Protein AF-A0A7U9T1R5-F1 (afdb_monomer_lite)

Sequence (187 aa):
MSGFHLLEPEFEFCSKEELSKGLMWQLEEGYHVPLDEFVALPYDGGIILLNMDYPNIQRIREIFTEYCTIDNPHRQRRLENLYVEFRELTSQSNTWVLSRMRFLYQERRRDAQERAEAQETIKQFRKCRITSKKNGKEKIIKAVYDIGWNEKTVQGGTQKGAEYCFLYGYLSALNDMKNQEERREKL

Structure (mmCIF, N/CA/C/O backbone):
data_AF-A0A7U9T1R5-F1
#
_entry.id   AF-A0A7U9T1R5-F1
#
loop_
_atom_site.group_PDB
_atom_site.id
_atom_site.type_symbol
_atom_site.label_atom_id
_atom_site.label_alt_id
_atom_site.label_comp_id
_atom_site.label_asym_id
_atom_site.label_entity_id
_atom_site.label_seq_id
_atom_site.pdbx_PDB_ins_code
_atom_site.Cartn_x
_atom_site.Cartn_y
_atom_site.Cartn_z
_atom_site.occupancy
_atom_site.B_iso_or_equiv
_atom_site.auth_seq_id
_atom_site.auth_comp_id
_atom_site.auth_asym_id
_atom_site.auth_atom_id
_atom_site.pdbx_PDB_model_num
ATOM 1 N N . MET A 1 1 ? 12.994 16.851 -17.010 1.00 30.06 1 MET A N 1
ATOM 2 C CA . MET A 1 1 ? 12.992 16.116 -15.732 1.00 30.06 1 MET A CA 1
ATOM 3 C C . MET A 1 1 ? 11.540 16.015 -15.297 1.00 30.06 1 MET A C 1
ATOM 5 O O . MET A 1 1 ? 11.016 16.992 -14.785 1.00 30.06 1 MET A O 1
ATOM 9 N N . SER A 1 2 ? 10.838 14.929 -15.631 1.00 30.61 2 SER A N 1
ATOM 10 C CA . SER A 1 2 ? 9.489 14.716 -15.092 1.00 30.61 2 SER A CA 1
ATOM 11 C C . SER A 1 2 ? 9.665 14.244 -13.658 1.00 30.61 2 SER A C 1
ATOM 13 O O . SER A 1 2 ? 10.223 13.169 -13.438 1.00 30.61 2 SER A O 1
ATOM 15 N N . GLY A 1 3 ? 9.287 15.090 -12.703 1.00 31.45 3 GLY A N 1
ATOM 16 C CA . GLY A 1 3 ? 9.283 14.731 -11.295 1.00 31.45 3 GLY A CA 1
ATOM 17 C C . GLY A 1 3 ? 8.457 13.467 -11.115 1.00 31.45 3 GLY A C 1
ATOM 18 O O . GLY A 1 3 ? 7.301 13.409 -11.526 1.00 31.45 3 GLY A O 1
ATOM 19 N N . PHE A 1 4 ? 9.077 12.440 -10.547 1.00 42.00 4 PHE A N 1
ATOM 20 C CA . PHE A 1 4 ? 8.339 11.338 -9.964 1.00 42.00 4 PHE A CA 1
ATOM 21 C C . PHE A 1 4 ? 7.567 11.933 -8.793 1.00 42.00 4 PHE A C 1
ATOM 23 O O . PHE A 1 4 ? 8.143 12.189 -7.737 1.00 42.00 4 PHE A O 1
ATOM 30 N N . HIS A 1 5 ? 6.285 12.219 -8.995 1.00 42.72 5 HIS A N 1
ATOM 31 C CA . HIS A 1 5 ? 5.391 12.379 -7.865 1.00 42.72 5 HIS A CA 1
ATOM 32 C C . HIS A 1 5 ? 5.403 11.030 -7.149 1.00 42.72 5 HIS A C 1
ATOM 34 O O . HIS A 1 5 ? 4.994 10.014 -7.712 1.00 42.72 5 HIS A O 1
ATOM 40 N N . LEU A 1 6 ? 5.995 11.006 -5.954 1.00 52.06 6 LEU A N 1
ATOM 41 C CA . LEU A 1 6 ? 5.779 9.930 -5.000 1.00 52.06 6 LEU A CA 1
ATOM 42 C C . LEU A 1 6 ? 4.261 9.790 -4.903 1.00 52.06 6 LEU A C 1
ATOM 44 O O . LEU A 1 6 ? 3.598 10.756 -4.538 1.00 52.06 6 LEU A O 1
ATOM 48 N N . LEU A 1 7 ? 3.725 8.653 -5.349 1.00 64.94 7 LEU A N 1
ATOM 49 C CA . LEU A 1 7 ? 2.305 8.351 -5.215 1.00 64.94 7 LEU A CA 1
ATOM 50 C C . LEU A 1 7 ? 2.023 8.371 -3.722 1.00 64.94 7 LEU A C 1
ATOM 52 O O . LEU A 1 7 ? 2.409 7.426 -3.053 1.00 64.94 7 LEU A O 1
ATOM 56 N N . GLU A 1 8 ? 1.464 9.451 -3.185 1.00 73.62 8 GLU A N 1
ATOM 57 C CA . GLU A 1 8 ? 0.977 9.442 -1.812 1.00 73.62 8 GLU A CA 1
ATOM 58 C C . GLU A 1 8 ? -0.120 8.375 -1.700 1.00 73.62 8 GLU A C 1
ATOM 60 O O . GLU A 1 8 ? -0.811 8.105 -2.687 1.00 73.62 8 GLU A O 1
ATOM 65 N N . PRO A 1 9 ? -0.268 7.717 -0.540 1.00 79.62 9 PRO A N 1
ATOM 66 C CA . PRO A 1 9 ? -1.396 6.824 -0.343 1.00 79.62 9 PRO A CA 1
ATOM 67 C C . PRO A 1 9 ? -2.703 7.592 -0.574 1.00 79.62 9 PRO A C 1
ATOM 69 O O . PRO A 1 9 ? -2.895 8.691 -0.052 1.00 79.62 9 PRO A O 1
ATOM 72 N N . GLU A 1 10 ? -3.580 7.016 -1.391 1.00 84.56 10 GLU A N 1
ATOM 73 C CA . GLU A 1 10 ? -4.897 7.573 -1.678 1.00 84.56 10 GLU A CA 1
ATOM 74 C C . GLU A 1 10 ? -5.876 7.136 -0.589 1.00 84.56 10 GLU A C 1
ATOM 76 O O . GLU A 1 10 ? -5.860 5.983 -0.152 1.00 84.56 10 GLU A O 1
ATOM 81 N N . PHE A 1 11 ? -6.721 8.063 -0.144 1.00 87.75 11 PHE A N 1
ATOM 82 C CA . PHE A 1 11 ? -7.683 7.826 0.924 1.00 87.75 11 PHE A CA 1
ATOM 83 C C . PHE A 1 11 ? -9.081 8.225 0.474 1.00 87.75 11 PHE A C 1
ATOM 85 O O . PHE A 1 11 ? -9.266 9.300 -0.098 1.00 87.75 11 PHE A O 1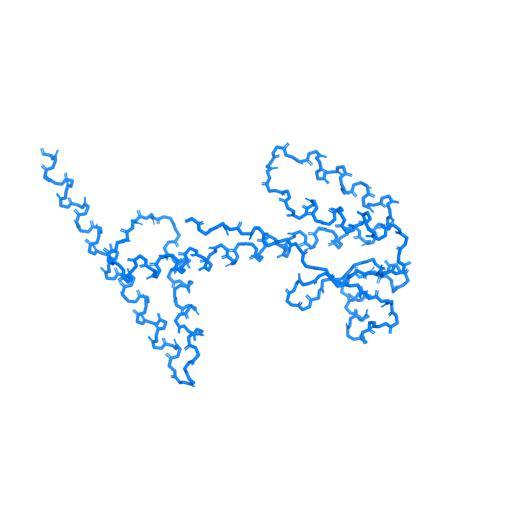
ATOM 92 N N . GLU A 1 12 ? -10.054 7.396 0.821 1.00 89.69 12 GLU A N 1
ATOM 93 C CA . GLU A 1 12 ? -11.475 7.707 0.725 1.00 89.69 12 GLU A CA 1
ATOM 94 C C . GLU A 1 12 ? -12.086 7.629 2.120 1.00 89.69 12 GLU A C 1
ATOM 96 O O . GLU A 1 12 ? -11.748 6.753 2.911 1.00 89.69 12 GLU A O 1
ATOM 101 N N . PHE A 1 13 ? -12.955 8.579 2.441 1.00 90.06 13 PHE A N 1
ATOM 102 C CA . PHE A 1 13 ? -13.652 8.609 3.718 1.00 90.06 13 PHE A CA 1
ATOM 103 C C . PHE A 1 13 ? -15.017 7.956 3.550 1.00 90.06 13 PHE A C 1
ATOM 105 O O . PHE A 1 13 ? -15.730 8.285 2.604 1.00 90.06 13 PHE A O 1
ATOM 112 N N . CYS A 1 14 ? -15.369 7.059 4.463 1.00 90.88 14 CYS A N 1
ATOM 113 C CA . CYS A 1 14 ? -16.675 6.411 4.486 1.00 90.88 14 CYS A CA 1
ATOM 114 C C . CYS A 1 14 ? -17.158 6.224 5.924 1.00 90.88 14 CYS A C 1
ATOM 116 O O . CYS A 1 14 ? -16.342 6.026 6.832 1.00 90.88 14 CYS A O 1
ATOM 118 N N . SER A 1 15 ? -18.471 6.245 6.126 1.00 88.69 15 SER A N 1
ATOM 119 C CA . SER A 1 15 ? -19.076 5.800 7.382 1.00 88.69 15 SER A CA 1
ATOM 120 C C . SER A 1 15 ? -19.164 4.272 7.424 1.00 88.69 15 SER A C 1
ATOM 122 O O . SER A 1 15 ? -19.048 3.583 6.404 1.00 88.69 15 SER A O 1
ATOM 124 N N . LYS A 1 16 ? -19.388 3.704 8.611 1.00 87.00 16 LYS A N 1
ATOM 125 C CA . LYS A 1 16 ? -19.567 2.247 8.745 1.00 87.00 16 LYS A CA 1
ATOM 126 C C . LYS A 1 16 ? -20.822 1.739 8.022 1.00 87.00 16 LYS A C 1
ATOM 128 O O . LYS A 1 16 ? -20.828 0.615 7.524 1.00 87.00 16 LYS A O 1
ATOM 133 N N . GLU A 1 17 ? -21.869 2.558 7.939 1.00 87.81 17 GLU A N 1
ATOM 134 C CA . GLU A 1 17 ? -23.138 2.234 7.274 1.00 87.81 17 GLU A CA 1
ATOM 135 C C . GLU A 1 17 ? -23.017 2.217 5.745 1.00 87.81 17 GLU A C 1
ATOM 137 O O . GLU A 1 17 ? -23.832 1.588 5.067 1.00 87.81 17 GLU A O 1
ATOM 142 N N . GLU A 1 18 ? -21.999 2.884 5.202 1.00 88.38 18 GLU A N 1
ATOM 143 C CA . GLU A 1 18 ? -21.716 2.941 3.765 1.00 88.38 18 GLU A CA 1
ATOM 144 C C . GLU A 1 18 ? -20.924 1.723 3.268 1.00 88.38 18 GLU A C 1
ATOM 146 O O . GLU A 1 18 ? -20.817 1.495 2.058 1.00 88.38 18 GLU A O 1
ATOM 151 N N . LEU A 1 19 ? -20.391 0.898 4.178 1.00 88.94 19 LEU A N 1
ATOM 152 C CA . LEU A 1 19 ? -19.677 -0.316 3.804 1.00 88.94 19 LEU A CA 1
ATOM 153 C C . LEU A 1 19 ? -20.630 -1.313 3.136 1.00 88.94 19 LEU A C 1
ATOM 155 O O . LEU A 1 19 ? -21.691 -1.659 3.648 1.00 88.94 19 LEU A O 1
ATOM 159 N N . SER A 1 20 ? -20.232 -1.842 1.980 1.00 90.06 20 SER A N 1
ATOM 160 C CA . SER A 1 20 ? -20.967 -2.946 1.360 1.00 90.06 20 SER A CA 1
ATOM 161 C C . SER A 1 20 ? -20.813 -4.231 2.183 1.00 90.06 20 SER A C 1
ATOM 163 O O . SER A 1 20 ? -19.814 -4.420 2.877 1.00 90.06 20 SER A O 1
ATOM 165 N N . LYS A 1 21 ? -21.748 -5.183 2.045 1.00 89.00 21 LYS A N 1
ATOM 166 C CA . LYS A 1 21 ? -21.659 -6.492 2.727 1.00 89.00 21 LYS A CA 1
ATOM 167 C C . LYS A 1 21 ? -20.333 -7.219 2.471 1.00 89.00 21 LYS A C 1
ATOM 169 O O . LYS A 1 21 ? -19.843 -7.914 3.353 1.00 89.00 21 LYS A O 1
ATOM 174 N N . GLY A 1 22 ? -19.756 -7.059 1.277 1.00 88.94 22 GLY A N 1
ATOM 175 C CA . GLY A 1 22 ? -18.457 -7.643 0.943 1.00 88.94 22 GLY A CA 1
ATOM 176 C C . GLY A 1 22 ? -17.308 -7.011 1.729 1.00 88.94 22 GLY A C 1
ATOM 177 O O . GLY A 1 22 ? -16.429 -7.727 2.197 1.00 88.94 22 GLY A O 1
ATOM 178 N N . LEU A 1 23 ? -17.344 -5.690 1.927 1.00 88.75 23 LEU A N 1
ATOM 179 C CA . LEU A 1 23 ? -16.337 -4.970 2.710 1.00 88.75 23 LEU A CA 1
ATOM 180 C C . LEU A 1 23 ? -16.480 -5.233 4.209 1.00 88.75 23 LEU A C 1
ATOM 182 O O . LEU A 1 23 ? -15.468 -5.410 4.879 1.00 88.75 23 LEU A O 1
ATOM 186 N N . MET A 1 24 ? -17.715 -5.330 4.715 1.00 90.06 24 MET A N 1
ATOM 187 C CA . MET A 1 24 ? -17.968 -5.760 6.097 1.00 90.06 24 MET A CA 1
ATOM 188 C C . MET A 1 24 ? -17.392 -7.158 6.345 1.00 90.06 24 MET A C 1
ATOM 190 O O . MET A 1 24 ? -16.628 -7.353 7.283 1.00 90.06 24 MET A O 1
ATOM 194 N N . TRP A 1 25 ? -17.688 -8.113 5.455 1.00 89.38 25 TRP A N 1
ATOM 195 C CA . TRP A 1 25 ? -17.153 -9.471 5.549 1.00 89.38 25 TRP A CA 1
ATOM 196 C C . TRP A 1 25 ? -15.624 -9.483 5.496 1.00 89.38 25 TRP A C 1
ATOM 198 O O . TRP A 1 25 ? -14.981 -10.160 6.291 1.00 89.38 25 TRP A O 1
ATOM 208 N N . GLN A 1 26 ? -15.024 -8.702 4.595 1.00 86.81 26 GLN A N 1
ATOM 209 C CA . GLN A 1 26 ? -13.573 -8.583 4.515 1.00 86.81 26 GLN A CA 1
ATOM 210 C C . GLN A 1 26 ? -12.988 -8.057 5.830 1.00 86.81 26 GLN A C 1
ATOM 212 O O . GLN A 1 26 ? -12.010 -8.622 6.307 1.00 86.81 26 GLN A O 1
ATOM 217 N N . LEU A 1 27 ? -13.574 -7.016 6.422 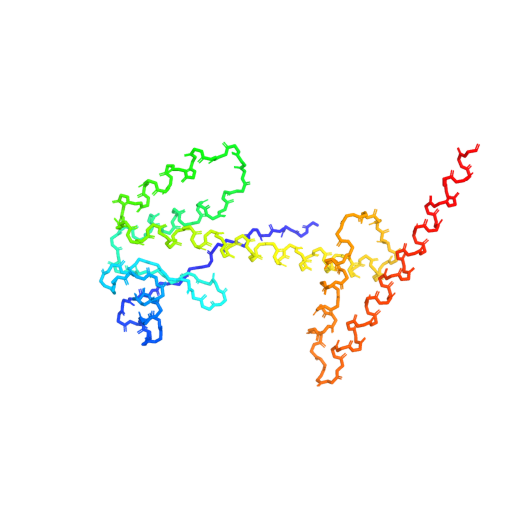1.00 87.19 27 LEU A N 1
ATOM 218 C CA . LEU A 1 27 ? -13.129 -6.441 7.691 1.00 87.19 27 LEU A CA 1
ATOM 219 C C . LEU A 1 27 ? -13.178 -7.469 8.839 1.00 87.19 27 LEU A C 1
ATOM 221 O O . LEU A 1 27 ? -12.170 -7.691 9.513 1.00 87.19 27 LEU A O 1
ATOM 225 N N . GLU A 1 28 ? -14.319 -8.132 9.025 1.00 87.62 28 GLU A N 1
ATOM 226 C CA . GLU A 1 28 ? -14.544 -9.041 10.156 1.00 87.62 28 GLU A CA 1
ATOM 227 C C . GLU A 1 28 ? -13.830 -10.387 9.980 1.00 87.62 28 GLU A C 1
ATOM 229 O O . GLU A 1 28 ? -13.123 -10.843 10.878 1.00 87.62 28 GLU A O 1
ATOM 234 N N . GLU A 1 29 ? -13.948 -11.016 8.812 1.00 85.75 29 GLU A N 1
ATOM 235 C CA . GLU A 1 29 ? -13.399 -12.357 8.569 1.00 85.75 29 GLU A CA 1
ATOM 236 C C . GLU A 1 29 ? -11.969 -12.317 8.030 1.00 85.75 29 GLU A C 1
ATOM 238 O O . GLU A 1 29 ? -11.156 -13.185 8.338 1.00 85.75 29 GLU A O 1
ATOM 243 N N . GLY A 1 30 ? -11.640 -11.310 7.220 1.00 81.75 30 GLY A N 1
ATOM 244 C CA . GLY A 1 30 ? -10.312 -11.171 6.622 1.00 81.75 30 GLY A CA 1
ATOM 245 C C . GLY A 1 30 ? -9.310 -10.457 7.525 1.00 81.75 30 GLY A C 1
ATOM 246 O O . GLY A 1 30 ? -8.132 -10.818 7.531 1.00 81.75 30 GLY A O 1
ATOM 247 N N . TYR A 1 31 ? -9.760 -9.440 8.267 1.00 79.25 31 TYR A N 1
ATOM 248 C CA . TYR A 1 31 ? -8.899 -8.636 9.141 1.00 79.25 31 TYR A CA 1
ATOM 249 C C . TYR A 1 31 ? -9.125 -8.884 10.630 1.00 79.25 31 TYR A C 1
ATOM 251 O O . TYR A 1 31 ? -8.310 -8.420 11.428 1.00 79.25 31 TYR A O 1
ATOM 259 N N . HIS A 1 32 ? -10.160 -9.640 11.011 1.00 84.25 32 HIS A N 1
ATOM 260 C CA . HIS A 1 32 ? -10.522 -9.867 12.414 1.00 84.25 32 HIS A CA 1
ATOM 261 C C . HIS A 1 32 ? -10.695 -8.555 13.193 1.00 84.25 32 HIS A C 1
ATOM 263 O O . HIS A 1 32 ? -10.393 -8.477 14.386 1.00 84.25 32 HIS A O 1
ATOM 269 N N . VAL A 1 33 ? -11.166 -7.515 12.500 1.00 84.31 33 VAL A N 1
ATOM 270 C CA . VAL A 1 33 ? -11.497 -6.216 13.083 1.00 84.31 33 VAL A CA 1
ATOM 271 C C . VAL A 1 33 ? -13.022 -6.141 13.181 1.00 84.31 33 VAL A C 1
ATOM 273 O O . VAL A 1 33 ? -13.688 -6.229 12.149 1.00 84.31 33 VAL A O 1
ATOM 276 N N . PRO A 1 34 ? -13.593 -6.001 14.391 1.00 85.94 34 PRO A N 1
ATOM 277 C CA . PRO A 1 34 ? -15.027 -5.786 14.550 1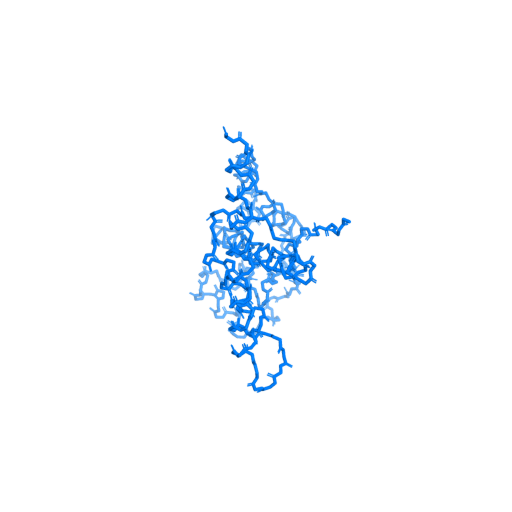.00 85.94 34 PRO A CA 1
ATOM 278 C C . PRO A 1 34 ? -15.487 -4.540 13.791 1.00 85.94 34 PRO A C 1
ATOM 280 O O . PRO A 1 34 ? -14.767 -3.540 13.768 1.00 85.94 34 PRO A O 1
ATOM 283 N N . LEU A 1 35 ? -16.702 -4.556 13.237 1.00 85.75 35 LEU A N 1
ATOM 284 C CA . LEU A 1 35 ? -17.248 -3.411 12.496 1.00 85.75 35 LEU A CA 1
ATOM 285 C C . LEU A 1 35 ? -17.237 -2.105 13.309 1.00 85.75 35 LEU A C 1
ATOM 287 O O . LEU A 1 35 ? -16.934 -1.043 12.772 1.00 85.75 35 LEU A O 1
ATOM 291 N N . ASP A 1 36 ? -17.501 -2.180 14.614 1.00 86.25 36 ASP A N 1
ATOM 292 C CA . ASP A 1 36 ? -17.478 -1.013 15.506 1.00 86.25 36 ASP A CA 1
ATOM 293 C C . ASP A 1 36 ? -16.060 -0.483 15.795 1.00 86.25 36 ASP A C 1
ATOM 295 O O . ASP A 1 36 ? -15.900 0.656 16.231 1.00 86.25 36 ASP A O 1
ATOM 299 N N . GLU A 1 37 ? -15.023 -1.276 15.521 1.00 85.31 37 GLU A N 1
ATOM 300 C CA . GLU A 1 37 ? -13.618 -0.869 15.611 1.00 85.31 37 GLU A CA 1
ATOM 301 C C . GLU A 1 37 ? -13.023 -0.512 14.243 1.00 85.31 37 GLU A C 1
ATOM 303 O O . GLU A 1 37 ? -11.807 -0.348 14.128 1.00 85.31 37 GLU A O 1
ATOM 308 N N . PHE A 1 38 ? -13.845 -0.396 13.197 1.00 87.88 38 PHE A N 1
ATOM 309 C CA . PHE A 1 38 ? -13.384 -0.029 11.864 1.00 87.88 38 PHE A CA 1
ATOM 310 C C . PHE A 1 38 ? -12.669 1.329 11.889 1.00 87.88 38 PHE A C 1
ATOM 312 O O . PHE A 1 38 ? -13.281 2.366 12.138 1.00 87.88 38 PHE A O 1
ATOM 319 N N . VAL A 1 39 ? -11.368 1.316 11.597 1.00 88.12 39 VAL A N 1
ATOM 320 C CA . VAL A 1 39 ? -10.554 2.527 11.406 1.00 88.12 39 VAL A CA 1
ATOM 321 C C . VAL A 1 39 ? -10.190 2.698 9.941 1.00 88.12 39 VAL A C 1
ATOM 323 O O . VAL A 1 39 ? -10.352 3.781 9.377 1.00 88.12 39 VAL A O 1
ATOM 326 N N . ALA A 1 40 ? -9.660 1.634 9.336 1.00 87.94 40 ALA A N 1
ATOM 327 C CA . ALA A 1 40 ? -9.194 1.653 7.964 1.00 87.94 40 ALA A CA 1
ATOM 328 C C . ALA A 1 40 ? -9.307 0.275 7.303 1.00 87.94 40 ALA A C 1
ATOM 330 O O . ALA A 1 40 ? -9.138 -0.751 7.961 1.00 87.94 40 ALA A O 1
ATOM 331 N N . LEU A 1 41 ? -9.536 0.250 5.990 1.00 86.44 41 LEU A N 1
ATOM 332 C CA . LEU A 1 41 ? -9.610 -0.977 5.194 1.00 86.44 41 LEU A CA 1
ATOM 333 C C . LEU A 1 41 ? -8.971 -0.742 3.817 1.00 86.44 41 LEU A C 1
ATOM 335 O O . LEU A 1 41 ? -9.234 0.286 3.192 1.00 86.44 41 LEU A O 1
ATOM 339 N N . PRO A 1 42 ? -8.121 -1.658 3.318 1.00 81.56 42 PRO A N 1
ATOM 340 C CA . PRO A 1 42 ? -7.593 -1.525 1.970 1.00 81.56 42 PRO A CA 1
ATOM 341 C C . PRO A 1 42 ? -8.702 -1.859 0.976 1.00 81.56 42 PRO A C 1
ATOM 343 O O . PRO A 1 42 ? -9.337 -2.912 1.072 1.00 81.56 42 PRO A O 1
ATOM 346 N N . TYR A 1 43 ? -8.902 -0.963 0.020 1.00 79.94 43 TYR A N 1
ATOM 347 C CA . TYR A 1 43 ? -9.955 -1.035 -0.979 1.00 79.94 43 TYR A CA 1
ATOM 348 C C . TYR A 1 43 ? -9.379 -1.094 -2.394 1.00 79.94 43 TYR A C 1
ATOM 350 O O . TYR A 1 43 ? -8.167 -0.992 -2.594 1.00 79.94 43 TYR A O 1
ATOM 358 N N . ASP A 1 44 ? -10.250 -1.348 -3.368 1.00 70.06 44 ASP A N 1
ATOM 359 C CA . ASP A 1 44 ? -9.913 -1.499 -4.779 1.00 70.06 44 ASP A CA 1
ATOM 360 C C . ASP A 1 44 ? -8.933 -0.430 -5.265 1.00 70.06 44 ASP A C 1
ATOM 362 O O . ASP A 1 44 ? -8.937 0.719 -4.820 1.00 70.06 44 ASP A O 1
ATOM 366 N N . GLY A 1 45 ? -8.015 -0.838 -6.138 1.00 64.88 45 GLY A N 1
ATOM 367 C CA . GLY A 1 45 ? -7.004 0.079 -6.630 1.00 64.88 45 GLY A CA 1
ATOM 368 C C . GLY A 1 45 ? -6.139 0.665 -5.515 1.00 64.88 45 GLY A C 1
ATOM 369 O O . GLY A 1 45 ? -5.393 1.579 -5.824 1.00 64.88 45 GLY A O 1
ATOM 370 N N . GLY A 1 46 ? -6.149 0.077 -4.298 1.00 68.12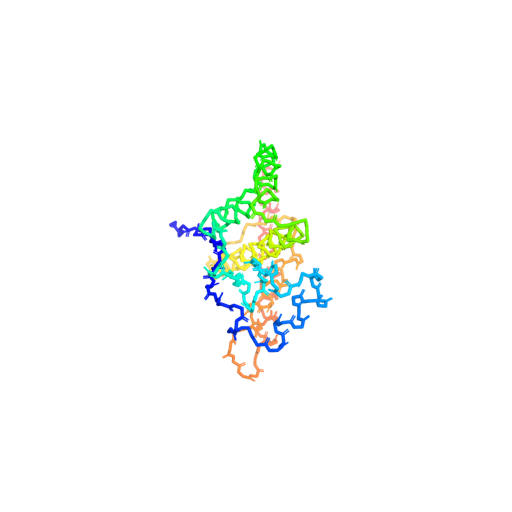 46 GLY A N 1
ATOM 371 C CA . GLY A 1 46 ? -5.383 0.375 -3.065 1.00 68.12 46 GLY A CA 1
ATOM 372 C C . GLY A 1 46 ? -5.436 1.810 -2.614 1.00 68.12 46 GLY A C 1
ATOM 373 O O . GLY A 1 46 ? -4.461 2.353 -2.090 1.00 68.12 46 GLY A O 1
ATOM 374 N N . ILE A 1 47 ? -6.627 2.343 -2.814 1.00 81.06 47 ILE A N 1
ATOM 375 C CA . ILE A 1 47 ? -7.236 3.354 -1.981 1.00 81.06 47 ILE A CA 1
ATOM 376 C C . ILE A 1 47 ? -7.423 2.754 -0.582 1.00 81.06 47 ILE A C 1
ATOM 378 O O . ILE A 1 47 ? -7.698 1.561 -0.417 1.00 81.06 47 ILE A O 1
ATOM 382 N N . ILE A 1 48 ? -7.244 3.575 0.440 1.00 86.75 48 ILE A N 1
ATOM 383 C CA . ILE A 1 48 ? -7.499 3.219 1.830 1.00 86.75 48 ILE A CA 1
ATOM 384 C C . ILE A 1 48 ? -8.827 3.854 2.230 1.00 86.75 48 ILE A C 1
ATOM 386 O O . ILE A 1 48 ? -8.935 5.079 2.270 1.00 86.75 48 ILE A O 1
ATOM 390 N N . LEU A 1 49 ? -9.821 3.027 2.547 1.00 89.25 49 LEU A N 1
ATOM 391 C CA . LEU A 1 49 ? -11.057 3.500 3.161 1.00 89.25 49 LEU A CA 1
ATOM 392 C C . LEU A 1 49 ? -10.773 3.841 4.618 1.00 89.25 49 LEU A C 1
ATOM 394 O O . LEU A 1 49 ? -10.250 2.999 5.345 1.00 89.25 49 LEU A O 1
ATOM 398 N N . LEU A 1 50 ? -11.096 5.062 5.026 1.00 91.50 50 LEU A N 1
ATOM 399 C CA . LEU A 1 50 ? -10.958 5.577 6.381 1.00 91.50 50 LEU A CA 1
ATOM 400 C C . LEU A 1 50 ? -12.336 5.835 6.975 1.00 91.50 50 LEU A C 1
ATOM 402 O O . LEU A 1 50 ? -13.163 6.507 6.359 1.00 91.50 50 LEU A O 1
ATOM 406 N N . ASN A 1 51 ? -12.549 5.356 8.198 1.00 91.88 51 ASN A N 1
ATOM 407 C CA . ASN A 1 51 ? -13.782 5.623 8.920 1.00 91.88 51 ASN A CA 1
ATOM 408 C C . ASN A 1 51 ? -13.855 7.101 9.322 1.00 91.88 51 ASN A C 1
ATOM 410 O O . ASN A 1 51 ? -13.121 7.547 10.208 1.00 91.88 51 ASN A O 1
ATOM 414 N N . MET A 1 52 ? -14.747 7.856 8.684 1.00 90.81 52 MET A N 1
ATOM 415 C CA . MET A 1 52 ? -14.909 9.288 8.951 1.00 90.81 52 MET A CA 1
ATOM 416 C C . MET A 1 52 ? -15.428 9.594 10.358 1.00 90.81 52 MET A C 1
ATOM 418 O O . MET A 1 52 ? -15.140 10.666 10.889 1.00 90.81 52 MET A O 1
ATOM 422 N N . ASP A 1 53 ? -16.137 8.644 10.968 1.00 89.19 53 ASP A N 1
ATOM 423 C CA . ASP A 1 53 ? -16.727 8.788 12.300 1.00 89.19 53 ASP A CA 1
ATOM 424 C C . ASP A 1 53 ? -15.741 8.430 13.420 1.00 89.19 53 ASP A C 1
ATOM 426 O O . ASP A 1 53 ? -16.049 8.587 14.605 1.00 89.19 53 ASP A O 1
ATOM 430 N N . TYR A 1 54 ? -14.543 7.946 13.074 1.00 88.81 54 TYR A N 1
ATOM 431 C CA . TYR A 1 54 ? -13.563 7.532 14.068 1.00 88.81 54 TYR A CA 1
ATOM 432 C C . TYR A 1 54 ? -12.874 8.744 14.725 1.00 88.81 54 TYR A C 1
ATOM 434 O O . TYR A 1 54 ? -12.425 9.668 14.032 1.00 88.81 54 TYR A O 1
ATOM 442 N N . PRO A 1 55 ? -12.716 8.761 16.062 1.00 88.31 55 PRO A N 1
ATOM 443 C CA . PRO A 1 55 ? -12.009 9.837 16.745 1.00 88.31 55 PRO A CA 1
ATOM 444 C C . PRO A 1 55 ? -10.579 10.013 16.221 1.00 88.31 55 PRO A C 1
ATOM 446 O O . PRO A 1 55 ? -9.854 9.048 16.004 1.00 88.31 55 PRO A O 1
ATOM 449 N N . ASN A 1 56 ? -10.137 11.262 16.063 1.00 89.25 56 ASN A N 1
ATOM 450 C CA . ASN A 1 56 ? -8.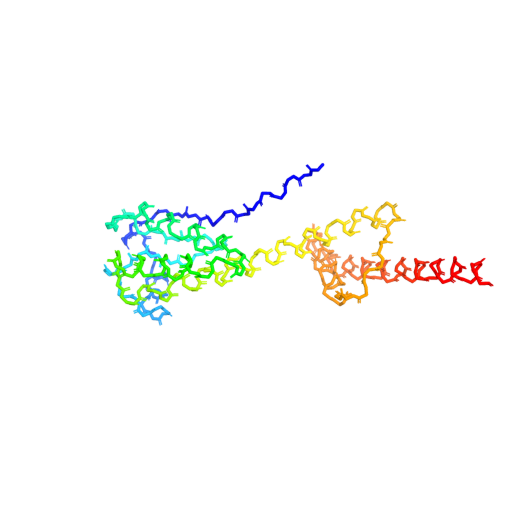784 11.598 15.597 1.00 89.25 56 ASN A CA 1
ATOM 451 C C . ASN A 1 56 ? -8.435 11.082 14.185 1.00 89.25 56 ASN A C 1
ATOM 453 O O . ASN A 1 56 ? -7.250 10.953 13.864 1.00 89.25 56 ASN A O 1
ATOM 457 N N . ILE A 1 57 ? -9.425 10.845 13.313 1.00 90.00 57 ILE A N 1
ATOM 458 C CA . ILE A 1 57 ? -9.189 10.294 11.967 1.00 90.00 57 ILE A CA 1
ATOM 459 C C . ILE A 1 57 ? -8.170 11.092 11.140 1.00 90.00 57 ILE A C 1
ATOM 461 O O . ILE A 1 57 ? -7.373 10.518 10.400 1.00 90.00 57 ILE A O 1
ATOM 465 N N . GLN A 1 58 ? -8.118 12.414 11.316 1.00 90.75 58 GLN A N 1
ATOM 466 C CA . GLN A 1 58 ? -7.143 13.252 10.623 1.00 90.75 58 GLN A CA 1
ATOM 467 C C . GLN A 1 58 ? -5.702 12.926 11.042 1.00 90.75 58 GLN A C 1
ATOM 469 O O . GLN A 1 58 ? -4.822 12.819 10.188 1.00 90.75 58 GLN A O 1
ATOM 474 N N . ARG A 1 59 ? -5.464 12.693 12.340 1.00 93.12 59 ARG A N 1
ATOM 475 C CA . ARG A 1 59 ? -4.147 12.284 12.841 1.00 93.12 59 ARG A CA 1
ATOM 476 C C . ARG A 1 59 ? -3.795 10.876 12.372 1.00 93.12 59 ARG A C 1
ATOM 478 O O . ARG A 1 59 ? -2.660 10.617 11.985 1.00 93.12 59 ARG A O 1
ATOM 485 N N . ILE A 1 60 ? -4.781 9.985 12.350 1.00 91.31 60 ILE A N 1
ATOM 486 C CA . ILE A 1 60 ? -4.629 8.625 11.829 1.00 91.31 60 ILE A CA 1
ATOM 487 C C . ILE A 1 60 ? -4.200 8.651 10.356 1.00 91.31 60 ILE A C 1
ATOM 489 O O . ILE A 1 60 ? -3.239 7.976 9.985 1.00 91.31 60 ILE A O 1
ATOM 493 N N . ARG A 1 61 ? -4.843 9.480 9.526 1.00 91.69 61 ARG A N 1
ATOM 494 C CA . ARG A 1 61 ? -4.458 9.685 8.122 1.00 91.69 61 ARG A CA 1
ATOM 495 C C . ARG A 1 61 ? -3.012 10.161 7.993 1.00 91.69 61 ARG A C 1
ATOM 497 O O . ARG A 1 61 ? -2.266 9.617 7.185 1.00 91.69 61 ARG A O 1
ATOM 504 N N . GLU A 1 62 ? -2.601 11.148 8.788 1.00 91.44 62 GLU A N 1
ATOM 505 C CA . GLU A 1 62 ? -1.214 11.635 8.791 1.00 91.44 62 GLU A CA 1
ATOM 506 C C . GLU A 1 62 ? -0.219 10.526 9.142 1.00 91.44 62 GLU A C 1
ATOM 508 O O . GLU A 1 62 ? 0.805 10.385 8.469 1.00 91.44 62 GLU A O 1
ATOM 513 N N . ILE A 1 63 ? -0.538 9.710 10.153 1.00 91.50 63 ILE A N 1
ATOM 514 C CA . ILE A 1 63 ? 0.284 8.561 10.537 1.00 91.50 63 ILE A CA 1
ATOM 515 C C . ILE A 1 63 ? 0.386 7.568 9.379 1.00 91.50 63 ILE A C 1
ATOM 517 O O . ILE A 1 63 ? 1.496 7.149 9.061 1.00 91.50 63 ILE A O 1
ATOM 521 N N . PHE A 1 64 ? -0.719 7.221 8.709 1.00 89.00 64 PHE A N 1
ATOM 522 C CA . PHE A 1 64 ? -0.683 6.332 7.542 1.00 89.00 64 PHE A CA 1
ATOM 523 C C . PHE A 1 64 ? 0.216 6.880 6.432 1.00 89.00 64 PHE A C 1
ATOM 525 O O . PHE A 1 64 ? 1.071 6.149 5.922 1.00 89.00 64 PHE A O 1
ATOM 532 N N . THR A 1 65 ? 0.062 8.159 6.083 1.00 88.94 65 THR A N 1
ATOM 533 C CA . THR A 1 65 ? 0.879 8.815 5.056 1.00 88.94 65 THR A CA 1
ATOM 534 C C . THR A 1 65 ? 2.359 8.775 5.419 1.00 88.94 65 THR A C 1
ATOM 536 O O . THR A 1 65 ? 3.191 8.355 4.609 1.00 88.94 65 THR A O 1
ATOM 539 N N . GLU A 1 66 ? 2.714 9.159 6.645 1.00 89.94 66 GLU A N 1
ATOM 540 C CA . GLU A 1 66 ? 4.109 9.180 7.083 1.00 89.94 66 GLU A CA 1
ATOM 541 C C . GLU A 1 66 ? 4.692 7.760 7.172 1.00 89.94 66 GLU A C 1
ATOM 543 O O . GLU A 1 66 ? 5.782 7.490 6.665 1.00 89.94 66 GLU A O 1
ATOM 548 N N . TYR A 1 67 ? 3.945 6.817 7.744 1.00 88.88 67 TYR A N 1
ATOM 549 C CA . TYR A 1 67 ? 4.378 5.434 7.926 1.00 88.88 67 TYR A CA 1
ATOM 550 C C . TYR A 1 67 ? 4.631 4.723 6.588 1.00 88.88 67 TYR A C 1
ATOM 552 O O . TYR A 1 67 ? 5.613 3.989 6.446 1.00 88.88 67 TYR A O 1
ATOM 560 N N . CYS A 1 68 ? 3.786 4.970 5.581 1.00 84.25 68 CYS A N 1
ATOM 561 C CA . CYS A 1 68 ? 3.933 4.377 4.250 1.00 84.25 68 CYS A CA 1
ATOM 562 C C . CYS A 1 68 ? 5.073 5.010 3.436 1.00 84.25 68 CYS A C 1
ATOM 564 O O . CYS A 1 68 ? 5.749 4.313 2.676 1.00 84.25 68 CYS A O 1
ATOM 566 N N . THR A 1 69 ? 5.319 6.313 3.593 1.00 83.94 69 THR A N 1
ATOM 567 C CA . THR A 1 69 ? 6.318 7.053 2.798 1.00 83.94 69 THR A CA 1
ATOM 568 C C . THR A 1 69 ? 7.750 6.932 3.325 1.00 83.94 69 THR A C 1
ATOM 570 O O . THR A 1 69 ? 8.698 7.167 2.571 1.00 83.94 69 THR A O 1
ATOM 573 N N . ILE A 1 70 ? 7.951 6.521 4.583 1.00 84.00 70 ILE A N 1
ATOM 574 C CA . ILE A 1 70 ? 9.294 6.279 5.125 1.00 84.00 70 ILE A CA 1
ATOM 575 C C . ILE A 1 70 ? 9.933 5.042 4.467 1.00 84.00 70 ILE A C 1
ATOM 577 O O . ILE A 1 70 ? 9.609 3.889 4.773 1.00 84.00 70 ILE A O 1
ATOM 581 N N . ASP A 1 71 ? 10.920 5.316 3.614 1.00 74.38 71 ASP A N 1
ATOM 582 C CA . ASP A 1 71 ? 11.740 4.320 2.902 1.00 74.38 71 ASP A CA 1
ATOM 583 C C . ASP A 1 71 ? 13.189 4.246 3.419 1.00 74.38 71 ASP A C 1
ATOM 585 O O . ASP A 1 71 ? 13.975 3.391 3.019 1.00 74.38 71 ASP A O 1
ATOM 589 N N . ASN A 1 72 ? 13.584 5.175 4.296 1.00 73.56 72 ASN A N 1
ATOM 590 C CA . ASN A 1 72 ? 14.967 5.294 4.745 1.00 73.56 72 ASN A CA 1
ATOM 591 C C . ASN A 1 72 ? 15.233 4.395 5.972 1.00 73.56 72 ASN A C 1
ATOM 593 O O . ASN A 1 72 ? 14.597 4.608 7.011 1.00 73.56 72 ASN A O 1
ATOM 597 N N . PRO A 1 73 ? 16.216 3.474 5.918 1.00 62.59 73 PRO A N 1
ATOM 598 C CA . PRO A 1 73 ? 16.560 2.598 7.042 1.00 62.59 73 PRO A CA 1
ATOM 599 C C . PRO A 1 73 ? 16.988 3.358 8.311 1.00 62.59 73 PRO A C 1
ATOM 601 O O . PRO A 1 73 ? 16.795 2.869 9.421 1.00 62.59 73 PRO A O 1
ATOM 604 N N . HIS A 1 74 ? 17.488 4.593 8.194 1.00 66.94 74 HIS A N 1
ATOM 605 C CA . HIS A 1 74 ? 17.856 5.430 9.345 1.00 66.94 74 HIS A CA 1
ATOM 606 C C . HIS A 1 74 ? 16.654 6.019 10.103 1.00 66.94 74 HIS A C 1
ATOM 608 O O . HIS A 1 74 ? 16.831 6.620 11.162 1.00 66.94 74 HIS A O 1
ATOM 614 N N . ARG A 1 75 ? 15.426 5.850 9.594 1.00 80.19 75 ARG A N 1
ATOM 615 C CA . ARG A 1 75 ? 14.187 6.318 10.238 1.00 80.19 75 ARG A CA 1
ATOM 616 C C . ARG A 1 75 ? 13.409 5.204 10.944 1.00 80.19 75 ARG A C 1
ATOM 618 O O . ARG A 1 75 ? 12.244 5.402 11.276 1.00 80.19 75 ARG A O 1
ATOM 625 N N . GLN A 1 76 ? 14.053 4.074 11.246 1.00 80.50 76 GLN A N 1
ATOM 626 C CA . GLN A 1 76 ? 13.421 2.950 11.947 1.00 80.50 76 GLN A CA 1
ATOM 627 C C . GLN A 1 76 ? 12.760 3.364 13.273 1.00 80.50 76 GLN A C 1
ATOM 629 O O . GLN A 1 76 ? 11.601 3.041 13.508 1.00 80.50 76 GLN A O 1
ATOM 634 N N . ARG A 1 77 ? 13.433 4.198 14.079 1.00 85.88 77 ARG A N 1
ATOM 635 C CA . ARG A 1 77 ? 12.858 4.741 15.325 1.00 85.88 77 ARG A CA 1
ATOM 636 C C . ARG A 1 77 ? 11.574 5.544 15.100 1.00 85.88 77 ARG A C 1
ATOM 638 O O . ARG A 1 77 ? 10.678 5.524 15.931 1.00 85.88 77 ARG A O 1
ATOM 645 N N . ARG A 1 78 ? 11.465 6.269 13.980 1.00 89.38 78 ARG A N 1
ATOM 646 C CA . ARG A 1 78 ? 10.253 7.039 13.667 1.00 89.38 78 ARG A CA 1
ATOM 647 C C . ARG A 1 78 ? 9.091 6.111 13.325 1.00 89.38 78 ARG A C 1
ATOM 649 O O . ARG A 1 78 ? 7.982 6.383 13.758 1.00 89.38 78 ARG A O 1
ATOM 656 N N . LEU A 1 79 ? 9.353 5.023 12.603 1.00 86.44 79 LEU A N 1
ATOM 657 C CA . LEU A 1 79 ? 8.347 4.000 12.309 1.00 86.44 79 LEU A CA 1
ATOM 658 C C . LEU A 1 79 ? 7.824 3.346 13.589 1.00 86.44 79 LEU A C 1
ATOM 660 O O . LEU A 1 79 ? 6.619 3.194 13.735 1.00 86.44 79 LEU A O 1
ATOM 664 N N . GLU A 1 80 ? 8.711 3.011 14.525 1.00 88.56 80 GLU A N 1
ATOM 665 C CA . GLU A 1 80 ? 8.322 2.471 15.834 1.00 88.56 80 GLU A CA 1
ATOM 666 C C . GLU A 1 80 ? 7.454 3.466 16.612 1.00 88.56 80 GLU A C 1
ATOM 668 O O . GLU A 1 80 ? 6.384 3.098 17.087 1.00 88.56 80 GLU A O 1
ATOM 673 N N . ASN A 1 81 ? 7.849 4.742 16.659 1.00 91.44 81 ASN A N 1
ATOM 674 C CA . ASN A 1 81 ? 7.061 5.780 17.328 1.00 91.44 81 ASN A CA 1
ATOM 675 C C . ASN A 1 81 ? 5.676 5.963 16.689 1.00 91.44 81 ASN A C 1
ATOM 677 O O . ASN A 1 81 ? 4.689 6.051 17.408 1.00 91.44 81 ASN A O 1
ATOM 681 N N . LEU A 1 82 ? 5.591 5.989 15.355 1.00 91.06 82 LEU A N 1
ATOM 682 C CA . LEU A 1 82 ? 4.318 6.088 14.630 1.00 91.06 82 LEU A CA 1
ATOM 683 C C . LEU A 1 82 ? 3.429 4.863 14.861 1.00 91.06 82 LEU A C 1
ATOM 685 O O . LEU A 1 82 ? 2.213 4.992 14.944 1.00 91.06 82 LEU A O 1
ATOM 689 N N . TYR A 1 83 ? 4.028 3.677 14.982 1.00 89.81 83 TYR A N 1
ATOM 690 C CA . TYR A 1 83 ? 3.301 2.452 15.296 1.00 89.81 83 TYR A CA 1
ATOM 691 C C . TYR A 1 83 ? 2.719 2.487 16.714 1.00 89.81 83 TYR A C 1
ATOM 693 O O . TYR A 1 83 ? 1.565 2.113 16.915 1.00 89.81 83 TYR A O 1
ATOM 701 N N . VAL A 1 84 ? 3.503 2.951 17.693 1.00 91.06 84 VAL A N 1
ATOM 702 C CA . VAL A 1 84 ? 3.039 3.139 19.076 1.00 91.06 84 VAL A CA 1
ATOM 703 C C . VAL A 1 84 ? 1.925 4.181 19.126 1.00 91.06 84 VAL A C 1
ATOM 705 O O . VAL A 1 84 ? 0.869 3.901 19.678 1.00 91.06 84 VAL A O 1
ATOM 708 N N . GLU A 1 85 ? 2.113 5.326 18.474 1.00 91.69 85 GLU A N 1
ATOM 709 C CA . GLU A 1 85 ? 1.113 6.395 18.418 1.00 91.69 85 GLU A CA 1
ATOM 710 C C . GLU A 1 85 ? -0.197 5.920 17.768 1.00 91.69 85 GLU A C 1
ATOM 712 O O . GLU A 1 85 ? -1.281 6.153 18.294 1.00 91.69 85 GLU A O 1
ATOM 717 N N . PHE A 1 86 ? -0.117 5.180 16.657 1.00 91.25 86 PHE A N 1
ATOM 718 C CA . PHE A 1 86 ? -1.296 4.593 16.021 1.00 91.25 86 PHE A CA 1
ATOM 719 C C . PHE A 1 86 ? -2.031 3.635 16.958 1.00 91.25 86 PHE A C 1
ATOM 721 O O . PHE A 1 86 ? -3.257 3.658 17.039 1.00 91.25 86 PHE A O 1
ATOM 728 N N . ARG A 1 87 ? -1.285 2.793 17.678 1.00 90.06 87 ARG A N 1
ATOM 729 C CA . ARG A 1 87 ? -1.840 1.845 18.647 1.00 90.06 87 ARG A CA 1
ATOM 730 C C . ARG A 1 87 ? -2.521 2.551 19.819 1.00 90.06 87 ARG A C 1
ATOM 732 O O . ARG A 1 87 ? -3.513 2.037 20.311 1.00 90.06 87 ARG A O 1
ATOM 739 N N . GLU A 1 88 ? -1.997 3.688 20.268 1.00 90.69 88 GLU A N 1
ATOM 740 C CA . GLU A 1 88 ? -2.602 4.496 21.337 1.00 90.69 88 GLU A CA 1
ATOM 741 C C . GLU A 1 88 ? -3.892 5.192 20.885 1.00 90.69 88 GLU A C 1
ATOM 743 O O . GLU A 1 88 ? -4.816 5.351 21.678 1.00 90.69 88 GLU A O 1
ATOM 748 N N . LEU A 1 89 ? -3.965 5.588 19.611 1.00 87.94 89 LEU A N 1
ATOM 749 C CA . LEU A 1 89 ? -5.148 6.220 19.019 1.00 87.94 89 LEU A CA 1
ATOM 750 C C . LEU A 1 89 ? -6.233 5.223 18.599 1.00 87.94 89 LEU A C 1
ATOM 752 O O . LEU A 1 89 ? -7.358 5.638 18.331 1.00 87.94 89 LEU A O 1
ATOM 756 N N . THR A 1 90 ? -5.895 3.939 18.496 1.00 87.06 90 THR A N 1
ATOM 757 C CA . THR A 1 90 ? -6.778 2.882 17.988 1.00 87.06 90 THR A CA 1
ATOM 758 C C . THR A 1 90 ? -6.775 1.665 18.925 1.00 87.06 90 THR A C 1
ATOM 760 O O . THR A 1 90 ? -6.497 1.783 20.116 1.00 87.06 90 THR A O 1
ATOM 763 N N . SER A 1 91 ? -7.114 0.478 18.413 1.00 81.19 91 SER A N 1
ATOM 764 C CA . SER A 1 91 ? -7.076 -0.791 19.142 1.00 81.19 91 SER A CA 1
ATOM 765 C C . SER A 1 91 ? -5.950 -1.708 18.650 1.00 81.19 91 SER A C 1
ATOM 767 O O . SER A 1 91 ? -5.387 -1.544 17.564 1.00 81.19 91 SER A O 1
ATOM 769 N N . GLN A 1 92 ? -5.611 -2.724 19.453 1.00 76.25 92 GLN A N 1
ATOM 770 C CA . GLN A 1 92 ? -4.586 -3.716 19.099 1.00 76.25 92 GLN A CA 1
ATOM 771 C C . GLN A 1 92 ? -4.889 -4.417 17.767 1.00 76.25 92 GLN A C 1
ATOM 773 O O . GLN A 1 92 ? -3.976 -4.633 16.972 1.00 76.25 92 GLN A O 1
ATOM 778 N N . SER A 1 93 ? -6.154 -4.749 17.526 1.00 72.19 93 SER A N 1
ATOM 779 C CA . SER A 1 93 ? -6.680 -5.365 16.300 1.00 72.19 93 SER A CA 1
ATOM 780 C C . SER A 1 93 ? -6.356 -4.525 15.059 1.00 72.19 93 SER A C 1
ATOM 782 O O . SER A 1 93 ? -5.909 -5.058 14.045 1.00 72.19 93 SER A O 1
ATOM 784 N N . ASN A 1 94 ? -6.444 -3.197 15.166 1.00 78.12 94 ASN A N 1
ATOM 785 C CA . ASN A 1 94 ? -6.171 -2.279 14.060 1.00 78.12 94 ASN A CA 1
ATOM 786 C C . ASN A 1 94 ? -4.681 -2.136 13.706 1.00 78.12 94 ASN A C 1
ATOM 788 O O . ASN A 1 94 ? -4.347 -1.734 12.590 1.00 78.12 94 ASN A O 1
ATOM 792 N N . THR A 1 95 ? -3.752 -2.493 14.599 1.00 80.88 95 THR A N 1
ATOM 793 C CA . THR A 1 95 ? -2.308 -2.334 14.320 1.00 80.88 95 THR A CA 1
ATOM 794 C C . THR A 1 95 ? -1.813 -3.174 13.137 1.00 80.88 95 THR A C 1
ATOM 796 O O . THR A 1 95 ? -0.874 -2.782 12.433 1.00 80.88 95 THR A O 1
ATOM 799 N N . TRP A 1 96 ? -2.476 -4.301 12.855 1.00 79.00 96 TRP A N 1
ATOM 800 C CA . TRP A 1 96 ? -2.166 -5.123 11.687 1.00 79.00 96 TRP A CA 1
ATOM 801 C C . TRP A 1 96 ? -2.482 -4.404 10.371 1.00 79.00 96 TRP A C 1
ATOM 803 O O . TRP A 1 96 ? -1.717 -4.512 9.406 1.00 79.00 96 TRP A O 1
ATOM 813 N N . VAL A 1 97 ? -3.552 -3.601 10.354 1.00 81.25 97 VAL A N 1
ATOM 814 C CA . VAL A 1 97 ? -3.966 -2.814 9.188 1.00 81.25 97 VAL A CA 1
ATOM 815 C C . VAL A 1 97 ? -2.842 -1.868 8.771 1.00 81.25 97 VAL A C 1
ATOM 817 O O . VAL A 1 97 ? -2.452 -1.876 7.606 1.00 81.25 97 VAL A O 1
ATOM 820 N N . LEU A 1 98 ? -2.227 -1.144 9.714 1.00 85.69 98 LEU A N 1
ATOM 821 C CA . LEU A 1 98 ? -1.110 -0.228 9.439 1.00 85.69 98 LEU A CA 1
ATOM 822 C C . LEU A 1 98 ? 0.064 -0.914 8.723 1.00 85.69 98 LEU A C 1
ATOM 824 O O . LEU A 1 98 ? 0.584 -0.411 7.721 1.00 85.69 98 LEU A O 1
ATOM 828 N N . SER A 1 99 ? 0.450 -2.097 9.199 1.00 83.81 99 SER A N 1
ATOM 829 C CA . SER A 1 99 ? 1.535 -2.879 8.593 1.00 83.81 99 SER A CA 1
ATOM 830 C C . SER A 1 99 ? 1.159 -3.390 7.200 1.00 83.81 99 SER A C 1
ATOM 832 O O . SER A 1 99 ? 1.966 -3.318 6.267 1.00 83.81 99 SER A O 1
ATOM 834 N N . ARG A 1 100 ? -0.080 -3.870 7.033 1.00 82.06 100 ARG A N 1
ATOM 835 C CA . ARG A 1 100 ? -0.595 -4.356 5.748 1.00 82.06 100 ARG A CA 1
ATOM 836 C C . ARG A 1 100 ? -0.660 -3.241 4.704 1.00 82.06 100 ARG A C 1
ATOM 838 O O . ARG A 1 100 ? -0.262 -3.477 3.565 1.00 82.06 100 ARG A O 1
ATOM 845 N N . MET A 1 101 ? -1.086 -2.039 5.091 1.00 81.25 101 MET A N 1
ATOM 846 C CA . MET A 1 101 ? -1.117 -0.872 4.202 1.00 81.25 101 MET A CA 1
ATOM 847 C C . MET A 1 101 ? 0.266 -0.530 3.672 1.00 81.25 101 MET A C 1
ATOM 849 O O . MET A 1 101 ? 0.446 -0.375 2.465 1.00 81.25 101 MET A O 1
ATOM 853 N N . ARG A 1 102 ? 1.268 -0.485 4.556 1.00 84.75 102 ARG A N 1
ATOM 854 C CA . ARG A 1 102 ? 2.645 -0.198 4.150 1.00 84.75 102 ARG A CA 1
ATOM 855 C C . ARG A 1 102 ? 3.178 -1.229 3.161 1.00 84.75 102 ARG A C 1
ATOM 857 O O . ARG A 1 102 ? 3.823 -0.848 2.187 1.00 84.75 102 ARG A O 1
ATOM 864 N N . PHE A 1 103 ? 2.897 -2.511 3.387 1.00 83.12 103 PHE A N 1
ATOM 865 C CA . PHE A 1 103 ? 3.290 -3.577 2.466 1.00 83.12 103 PHE A CA 1
ATOM 866 C C . PHE A 1 103 ? 2.670 -3.383 1.074 1.00 83.12 103 PHE A C 1
ATOM 868 O O . PHE A 1 103 ? 3.397 -3.331 0.082 1.00 83.12 103 PHE A O 1
ATOM 875 N N . LEU A 1 104 ? 1.348 -3.189 1.007 1.00 80.75 104 LEU A N 1
ATOM 876 C CA . LEU A 1 104 ? 0.633 -2.974 -0.257 1.00 80.75 104 LEU A CA 1
ATOM 877 C C . LEU A 1 104 ? 1.142 -1.726 -0.991 1.00 80.75 104 LEU A C 1
ATOM 879 O O . LEU A 1 104 ? 1.353 -1.747 -2.204 1.00 80.75 104 LEU A O 1
ATOM 883 N N . TYR A 1 105 ? 1.386 -0.645 -0.252 1.00 82.00 105 TYR A N 1
ATOM 884 C CA . TYR A 1 105 ? 1.944 0.592 -0.785 1.00 82.00 105 TYR A CA 1
ATOM 885 C C . TYR A 1 105 ? 3.347 0.395 -1.381 1.00 82.00 105 TYR A C 1
ATOM 887 O O . TYR A 1 105 ? 3.638 0.888 -2.472 1.00 82.00 105 TYR A O 1
ATOM 895 N N . GLN A 1 106 ? 4.217 -0.360 -0.705 1.00 81.88 106 GLN A N 1
ATOM 896 C CA . GLN A 1 106 ? 5.555 -0.674 -1.210 1.00 81.88 106 GLN A CA 1
ATOM 897 C C . GLN A 1 106 ? 5.521 -1.543 -2.472 1.00 81.88 106 GLN A C 1
ATOM 899 O O . GLN A 1 106 ? 6.310 -1.294 -3.385 1.00 81.88 106 GLN A O 1
ATOM 904 N N . GLU A 1 107 ? 4.613 -2.520 -2.556 1.00 81.88 107 GLU A N 1
ATOM 905 C CA . GLU A 1 107 ? 4.411 -3.306 -3.783 1.00 81.88 107 GLU A CA 1
ATOM 906 C C . GLU A 1 107 ? 4.007 -2.408 -4.953 1.00 81.88 107 GLU A C 1
ATOM 908 O O . GLU A 1 107 ? 4.645 -2.433 -6.001 1.00 81.88 107 GLU A O 1
ATOM 913 N N . ARG A 1 108 ? 3.042 -1.510 -4.750 1.00 77.31 108 ARG A N 1
ATOM 914 C CA . ARG A 1 108 ? 2.606 -0.564 -5.792 1.00 77.31 108 ARG A CA 1
ATOM 915 C C . ARG A 1 108 ? 3.694 0.383 -6.235 1.00 77.31 108 ARG A C 1
ATOM 917 O O . ARG A 1 108 ? 3.818 0.663 -7.423 1.00 77.31 108 ARG A O 1
ATOM 924 N N . ARG A 1 109 ? 4.480 0.899 -5.288 1.00 78.44 109 ARG A N 1
ATOM 925 C CA . ARG A 1 109 ? 5.625 1.749 -5.617 1.00 78.44 109 ARG A CA 1
ATOM 926 C C . ARG A 1 109 ? 6.644 0.991 -6.451 1.00 78.44 109 ARG A C 1
ATOM 928 O O . ARG A 1 109 ? 7.160 1.562 -7.408 1.00 78.44 109 ARG A O 1
ATOM 935 N N . ARG A 1 110 ? 6.897 -0.279 -6.126 1.00 78.56 110 ARG A N 1
ATOM 936 C CA . ARG A 1 110 ? 7.772 -1.144 -6.920 1.00 78.56 110 ARG A CA 1
ATOM 937 C C . ARG A 1 110 ? 7.208 -1.348 -8.324 1.00 78.56 110 ARG A C 1
ATOM 939 O O . ARG A 1 110 ? 7.924 -1.080 -9.279 1.00 78.56 110 ARG A O 1
ATOM 946 N N . ASP A 1 111 ? 5.935 -1.701 -8.455 1.00 78.38 111 ASP A N 1
ATOM 947 C CA . ASP A 1 111 ? 5.287 -1.900 -9.755 1.00 78.38 111 ASP A CA 1
ATOM 948 C C . ASP A 1 111 ? 5.281 -0.616 -10.599 1.00 78.38 111 ASP A C 1
ATOM 950 O O . ASP A 1 111 ? 5.548 -0.643 -11.801 1.00 78.38 111 ASP A O 1
ATOM 954 N N . ALA A 1 112 ? 5.008 0.537 -9.982 1.00 76.62 112 ALA A N 1
ATOM 955 C CA . ALA A 1 112 ? 5.041 1.837 -10.647 1.00 76.62 112 ALA A CA 1
ATOM 956 C C . ALA A 1 112 ? 6.459 2.207 -11.104 1.00 76.62 112 ALA A C 1
ATOM 958 O O . ALA A 1 112 ? 6.634 2.706 -12.219 1.00 76.62 112 ALA A O 1
ATOM 959 N N . GLN A 1 113 ? 7.471 1.934 -10.276 1.00 76.12 113 GLN A N 1
ATOM 960 C CA . GLN A 1 113 ? 8.872 2.132 -10.635 1.00 76.12 113 GLN A CA 1
ATOM 961 C C . GLN A 1 113 ? 9.288 1.199 -11.779 1.00 76.12 113 GLN A C 1
ATOM 963 O O . GLN A 1 113 ? 9.854 1.674 -12.759 1.00 76.12 113 GLN A O 1
ATOM 968 N N . GLU A 1 114 ? 8.953 -0.090 -11.706 1.00 72.81 114 GLU A N 1
ATOM 969 C CA . GLU A 1 114 ? 9.235 -1.071 -12.760 1.00 72.81 114 GLU A CA 1
ATOM 970 C C . GLU A 1 114 ? 8.557 -0.673 -14.083 1.00 72.81 114 GLU A C 1
ATOM 972 O O . GLU A 1 114 ? 9.189 -0.703 -15.142 1.00 72.81 114 GLU A O 1
ATOM 977 N N . ARG A 1 115 ? 7.305 -0.193 -14.039 1.00 73.25 115 ARG A N 1
ATOM 978 C CA . ARG A 1 115 ? 6.605 0.358 -15.214 1.00 73.25 115 ARG A CA 1
ATOM 979 C C . ARG A 1 115 ? 7.294 1.597 -15.777 1.00 73.25 115 ARG A C 1
ATOM 981 O O . ARG A 1 115 ? 7.424 1.712 -16.995 1.00 73.25 115 ARG A O 1
ATOM 988 N N . ALA A 1 116 ? 7.726 2.527 -14.928 1.00 73.31 116 ALA A N 1
ATOM 989 C CA . ALA A 1 116 ? 8.405 3.744 -15.365 1.00 73.31 116 ALA A CA 1
ATOM 990 C C . ALA A 1 116 ? 9.779 3.444 -15.980 1.00 73.31 116 ALA A C 1
ATOM 992 O O . ALA A 1 116 ? 10.113 3.982 -17.036 1.00 73.31 116 ALA A O 1
ATOM 993 N N . GLU A 1 117 ? 10.549 2.546 -15.364 1.00 69.75 117 GLU A N 1
ATOM 994 C CA . GLU A 1 117 ? 11.817 2.053 -15.900 1.00 69.75 117 GLU A CA 1
ATOM 995 C C . GLU A 1 117 ? 11.600 1.365 -17.249 1.00 69.75 117 GLU A C 1
ATOM 997 O O . GLU A 1 117 ? 12.307 1.664 -18.211 1.00 69.75 117 GLU A O 1
ATOM 1002 N N . ALA A 1 118 ? 10.577 0.520 -17.377 1.00 66.56 118 ALA A N 1
ATOM 1003 C CA . ALA A 1 118 ? 10.245 -0.126 -18.641 1.00 66.56 118 ALA A CA 1
ATOM 1004 C C . ALA A 1 118 ? 9.812 0.887 -19.721 1.00 66.56 118 ALA A C 1
ATOM 1006 O O . ALA A 1 118 ? 10.276 0.798 -20.858 1.00 66.56 118 ALA A O 1
ATOM 1007 N N . GLN A 1 119 ? 9.015 1.907 -19.383 1.00 70.88 119 GLN A N 1
ATOM 1008 C CA . GLN A 1 119 ? 8.657 2.991 -20.309 1.00 70.88 119 GLN A CA 1
ATOM 1009 C C . GLN A 1 119 ? 9.862 3.829 -20.744 1.00 70.88 119 GLN A C 1
ATOM 1011 O O . GLN A 1 119 ? 9.975 4.177 -21.922 1.00 70.88 119 GLN A O 1
ATOM 1016 N N . GLU A 1 120 ? 10.762 4.169 -19.821 1.00 70.81 120 GLU A N 1
ATOM 1017 C CA . GLU A 1 120 ? 11.995 4.885 -20.152 1.00 70.81 120 GLU A CA 1
ATOM 1018 C C . GLU A 1 120 ? 12.895 4.022 -21.032 1.00 70.81 120 GLU A C 1
ATOM 1020 O O . GLU A 1 120 ? 13.441 4.511 -22.020 1.00 70.81 120 GLU A O 1
ATOM 1025 N N . THR A 1 121 ? 12.958 2.719 -20.754 1.00 64.75 121 THR A N 1
ATOM 1026 C CA . THR A 1 121 ? 13.671 1.772 -21.607 1.00 64.75 121 THR A CA 1
ATOM 1027 C C . THR A 1 121 ? 13.039 1.734 -23.005 1.00 64.75 121 THR A C 1
ATOM 1029 O O . THR A 1 121 ? 13.764 1.850 -23.982 1.00 64.75 121 THR A O 1
ATOM 1032 N N . ILE A 1 122 ? 11.706 1.710 -23.146 1.00 66.19 122 ILE A N 1
ATOM 1033 C CA . ILE A 1 122 ? 10.990 1.830 -24.440 1.00 66.19 122 ILE A CA 1
ATOM 1034 C C . ILE A 1 122 ? 11.281 3.157 -25.151 1.00 66.19 122 ILE A C 1
ATOM 1036 O O . ILE A 1 122 ? 11.493 3.176 -26.366 1.00 66.19 122 ILE A O 1
ATOM 1040 N N . LYS A 1 123 ? 11.346 4.283 -24.437 1.00 70.25 123 LYS A N 1
ATOM 1041 C CA . LYS A 1 123 ? 11.743 5.574 -25.031 1.00 70.25 123 LYS A CA 1
ATOM 1042 C C . LYS A 1 123 ? 13.186 5.548 -25.527 1.00 70.25 123 LYS A C 1
ATOM 1044 O O . LYS A 1 123 ? 13.474 6.076 -26.600 1.00 70.25 123 LYS A O 1
ATOM 1049 N N . GLN A 1 124 ? 14.076 4.935 -24.758 1.00 62.28 124 GLN A N 1
ATOM 1050 C CA . GLN A 1 124 ? 15.469 4.703 -25.114 1.00 62.28 124 GLN A CA 1
ATOM 1051 C C . GLN A 1 124 ? 15.607 3.747 -26.308 1.00 62.28 124 GLN A C 1
ATOM 1053 O O . GLN A 1 124 ? 16.394 4.031 -27.213 1.00 62.28 124 GLN A O 1
ATOM 1058 N N . PHE A 1 125 ? 14.768 2.708 -26.389 1.00 61.06 125 PHE A N 1
ATOM 1059 C CA . PHE A 1 125 ? 14.622 1.824 -27.550 1.00 61.06 125 PHE A CA 1
ATOM 1060 C C . PHE A 1 125 ? 14.214 2.601 -28.797 1.00 61.06 125 PHE A C 1
ATOM 1062 O O . PHE A 1 125 ? 14.914 2.541 -29.805 1.00 61.06 125 PHE A O 1
ATOM 1069 N N . ARG A 1 126 ? 13.150 3.411 -28.719 1.00 60.12 126 ARG A N 1
ATOM 1070 C CA . ARG A 1 126 ? 12.696 4.272 -29.831 1.00 60.12 126 ARG A CA 1
ATOM 1071 C C . ARG A 1 126 ? 13.753 5.289 -30.280 1.00 60.12 126 ARG A C 1
ATOM 1073 O O . ARG A 1 126 ? 13.656 5.815 -31.381 1.00 60.12 126 ARG A O 1
ATOM 1080 N N . LYS A 1 127 ? 14.751 5.575 -29.439 1.00 60.44 127 LYS A N 1
ATOM 1081 C CA . LYS A 1 127 ? 15.871 6.488 -29.718 1.00 60.44 127 LYS A CA 1
ATOM 1082 C C . LYS A 1 127 ? 17.207 5.770 -29.981 1.00 60.44 127 LYS A C 1
ATOM 1084 O O . LYS A 1 127 ? 18.229 6.450 -30.043 1.00 60.44 127 LYS A O 1
ATOM 1089 N N . CYS A 1 128 ? 17.222 4.439 -30.109 1.00 55.97 128 CYS A N 1
ATOM 1090 C CA . CYS A 1 128 ? 18.423 3.612 -30.318 1.00 55.97 128 CYS A CA 1
ATOM 1091 C C . CYS A 1 128 ? 19.547 3.819 -29.276 1.00 55.97 128 CYS A C 1
ATOM 1093 O O . CYS A 1 128 ? 20.728 3.812 -29.623 1.00 55.97 128 CYS A O 1
ATOM 1095 N N . ARG A 1 129 ? 19.218 4.032 -27.995 1.00 53.88 129 ARG A N 1
ATOM 1096 C CA . ARG A 1 129 ? 20.204 4.277 -26.921 1.00 53.88 129 ARG A CA 1
ATOM 1097 C C . ARG A 1 129 ? 19.914 3.417 -25.692 1.00 53.88 129 ARG A C 1
ATOM 1099 O O . ARG A 1 129 ? 19.221 3.887 -24.808 1.00 53.88 129 ARG A O 1
ATOM 1106 N N . ILE A 1 130 ? 20.449 2.201 -25.595 1.00 56.22 130 ILE A N 1
ATOM 1107 C CA . ILE A 1 130 ? 20.300 1.359 -24.389 1.00 56.22 130 ILE A CA 1
ATOM 1108 C C . ILE A 1 130 ? 21.617 1.348 -23.625 1.00 56.22 130 ILE A C 1
ATOM 1110 O O . ILE A 1 130 ? 22.673 1.157 -24.220 1.00 56.22 130 ILE A O 1
ATOM 1114 N N . THR A 1 131 ? 21.580 1.512 -22.304 1.00 54.69 131 THR A N 1
ATOM 1115 C CA . THR A 1 131 ? 22.741 1.272 -21.434 1.00 54.69 131 THR A CA 1
ATOM 1116 C C . THR A 1 131 ? 22.563 -0.054 -20.687 1.00 54.69 131 THR A C 1
ATOM 1118 O O . THR A 1 131 ? 21.589 -0.262 -19.972 1.00 54.69 131 THR A O 1
ATOM 1121 N N . SER A 1 132 ? 23.488 -0.995 -20.901 1.00 48.75 132 SER A N 1
ATOM 1122 C CA . SER A 1 132 ? 23.431 -2.366 -20.369 1.00 48.75 132 SER A CA 1
ATOM 1123 C C . SER A 1 132 ? 23.709 -2.366 -18.858 1.00 48.75 132 SER A C 1
ATOM 1125 O O . SER A 1 132 ? 24.860 -2.263 -18.431 1.00 48.75 132 SER A O 1
ATOM 1127 N N . LYS A 1 133 ? 22.673 -2.481 -18.016 1.00 52.66 133 LYS A N 1
ATOM 1128 C CA . LYS A 1 133 ? 22.834 -2.936 -16.623 1.00 52.66 133 LYS A CA 1
ATOM 1129 C C . LYS A 1 133 ? 22.541 -4.438 -16.572 1.00 52.66 133 LYS A C 1
ATOM 1131 O O . LYS A 1 133 ? 21.472 -4.887 -16.966 1.00 52.66 133 LYS A O 1
ATOM 1136 N N . LYS A 1 134 ? 23.522 -5.229 -16.119 1.00 48.06 134 LYS A N 1
ATOM 1137 C CA . LYS A 1 134 ? 23.474 -6.707 -16.127 1.00 48.06 134 LYS A CA 1
ATOM 1138 C C . LYS A 1 134 ? 22.465 -7.319 -15.146 1.00 48.06 134 LYS A C 1
ATOM 1140 O O . LYS A 1 134 ? 22.023 -8.438 -15.383 1.00 48.06 134 LYS A O 1
ATOM 1145 N N . ASN A 1 135 ? 22.085 -6.611 -14.083 1.00 48.56 135 ASN A N 1
ATOM 1146 C CA . ASN A 1 135 ? 21.206 -7.151 -13.045 1.00 48.56 135 ASN A CA 1
ATOM 1147 C C . ASN A 1 135 ? 19.744 -6.794 -13.352 1.00 48.56 135 ASN A C 1
ATOM 1149 O O . ASN A 1 135 ? 19.423 -5.616 -13.467 1.00 48.56 135 ASN A O 1
ATOM 1153 N N . GLY A 1 136 ? 18.870 -7.803 -13.468 1.00 56.88 136 GLY A N 1
ATOM 1154 C CA . GLY A 1 136 ? 17.419 -7.612 -13.631 1.00 56.88 136 GLY A CA 1
ATOM 1155 C C . GLY A 1 136 ? 16.860 -7.760 -15.052 1.00 56.88 136 GLY A C 1
ATOM 1156 O O . GLY A 1 136 ? 15.693 -7.443 -15.262 1.00 56.88 136 GLY A O 1
ATOM 1157 N N . LYS A 1 137 ? 17.643 -8.269 -16.018 1.00 62.31 137 LYS A N 1
ATOM 1158 C CA . LYS A 1 137 ? 17.215 -8.419 -17.427 1.00 62.31 137 LYS A CA 1
ATOM 1159 C C . LYS A 1 137 ? 15.879 -9.162 -17.583 1.00 62.31 137 LYS A C 1
ATOM 1161 O O . LYS A 1 137 ? 15.038 -8.713 -18.348 1.00 62.31 137 LYS A O 1
ATOM 1166 N N . GLU A 1 138 ? 15.643 -10.232 -16.825 1.00 63.44 138 GLU A N 1
ATOM 1167 C CA . GLU A 1 138 ? 14.381 -10.990 -16.887 1.00 63.44 138 GLU A CA 1
ATOM 1168 C C . GLU A 1 138 ? 13.162 -10.174 -16.440 1.00 63.44 138 GLU A C 1
ATOM 1170 O O . GLU A 1 138 ? 12.120 -10.221 -17.089 1.00 63.44 138 GLU A O 1
ATOM 1175 N N . LYS A 1 139 ? 13.297 -9.371 -15.376 1.00 63.53 139 LYS A N 1
ATOM 1176 C CA . LYS A 1 139 ? 12.215 -8.495 -14.897 1.00 63.53 139 LYS A CA 1
ATOM 1177 C C . LYS A 1 139 ? 11.893 -7.400 -15.907 1.00 63.53 139 LYS A C 1
ATOM 1179 O O . LYS A 1 139 ? 10.726 -7.125 -16.160 1.00 63.53 139 LYS A O 1
ATOM 1184 N N . ILE A 1 140 ? 12.923 -6.825 -16.527 1.00 64.50 140 ILE A N 1
ATOM 1185 C CA . ILE A 1 140 ? 12.757 -5.795 -17.557 1.00 64.50 140 ILE A CA 1
ATOM 1186 C C . ILE A 1 140 ? 12.100 -6.390 -18.806 1.00 64.50 140 ILE A C 1
ATOM 1188 O O . ILE A 1 140 ? 11.175 -5.791 -19.343 1.00 64.50 140 ILE A O 1
ATOM 1192 N N . ILE A 1 141 ? 12.517 -7.582 -19.243 1.00 68.75 141 ILE A N 1
ATOM 1193 C CA . ILE A 1 141 ? 11.898 -8.284 -20.378 1.00 68.75 141 ILE A CA 1
ATOM 1194 C C . ILE A 1 141 ? 10.423 -8.573 -20.091 1.00 68.75 141 ILE A C 1
ATOM 1196 O O . ILE A 1 141 ? 9.587 -8.319 -20.954 1.00 68.75 141 ILE A O 1
ATOM 1200 N N . LYS A 1 142 ? 10.092 -9.032 -18.877 1.00 68.44 142 LYS A N 1
ATOM 1201 C CA . LYS A 1 142 ? 8.706 -9.275 -18.462 1.00 68.44 142 LYS A CA 1
ATOM 1202 C C . LYS A 1 142 ? 7.874 -7.987 -18.451 1.00 68.44 142 LYS A C 1
ATOM 1204 O O . LYS A 1 142 ? 6.798 -7.958 -19.030 1.00 68.44 142 LYS A O 1
ATOM 1209 N N . ALA A 1 143 ? 8.396 -6.897 -17.894 1.00 63.78 143 ALA A N 1
ATOM 1210 C CA . ALA A 1 143 ? 7.704 -5.609 -17.895 1.00 63.78 143 ALA A CA 1
ATOM 1211 C C . ALA A 1 143 ? 7.518 -5.036 -19.316 1.00 63.78 143 ALA A C 1
ATOM 1213 O O . ALA A 1 143 ? 6.475 -4.468 -19.628 1.00 63.78 143 ALA A O 1
ATOM 1214 N N . VAL A 1 144 ? 8.503 -5.211 -20.203 1.00 66.88 144 VAL A N 1
ATOM 1215 C CA . VAL A 1 144 ? 8.414 -4.820 -21.622 1.00 66.88 144 VAL A CA 1
ATOM 1216 C C . VAL A 1 144 ? 7.352 -5.644 -22.356 1.00 66.88 144 VAL A C 1
ATOM 1218 O O . VAL A 1 144 ? 6.560 -5.075 -23.112 1.00 66.88 144 VAL A O 1
ATOM 1221 N N . TYR A 1 145 ? 7.297 -6.952 -22.092 1.00 70.75 145 TYR A N 1
ATOM 1222 C CA . TYR A 1 145 ? 6.255 -7.837 -22.602 1.00 70.75 145 TYR A CA 1
ATOM 1223 C C . TYR A 1 145 ? 4.867 -7.373 -22.154 1.00 70.75 145 TYR A C 1
ATOM 1225 O O . TYR A 1 145 ? 3.987 -7.171 -22.988 1.00 70.75 145 TYR A O 1
ATOM 1233 N N . ASP A 1 146 ? 4.694 -7.134 -20.852 1.00 65.69 146 ASP A N 1
ATOM 1234 C CA . ASP A 1 146 ? 3.418 -6.747 -20.245 1.00 65.69 146 ASP A CA 1
ATOM 1235 C C . ASP A 1 146 ? 2.937 -5.368 -20.733 1.00 65.69 146 ASP A C 1
ATOM 1237 O O . ASP A 1 146 ? 1.733 -5.120 -20.837 1.00 65.69 146 ASP A O 1
ATOM 1241 N N . ILE A 1 147 ? 3.855 -4.461 -21.086 1.00 65.88 147 ILE A N 1
ATOM 1242 C CA . ILE A 1 147 ? 3.505 -3.185 -21.729 1.00 65.88 147 ILE A CA 1
ATOM 1243 C C . ILE A 1 147 ? 2.984 -3.409 -23.150 1.00 65.88 147 ILE A C 1
ATOM 1245 O O . ILE A 1 147 ? 1.945 -2.850 -23.501 1.00 65.88 147 ILE A O 1
ATOM 1249 N N . GLY A 1 148 ? 3.671 -4.222 -23.960 1.00 58.56 148 GLY A N 1
ATOM 1250 C CA . GLY A 1 148 ? 3.202 -4.565 -25.308 1.00 58.56 148 GLY A CA 1
ATOM 1251 C C . GLY A 1 148 ? 1.878 -5.335 -25.283 1.00 58.56 148 GLY A C 1
ATOM 1252 O O . GLY A 1 148 ? 1.004 -5.090 -26.113 1.00 58.56 148 GLY A O 1
ATOM 1253 N N . TRP A 1 149 ? 1.690 -6.182 -24.267 1.00 56.62 149 TRP A N 1
ATOM 1254 C CA . TRP A 1 149 ? 0.451 -6.909 -24.000 1.00 56.62 149 TRP A CA 1
ATOM 1255 C C . TRP A 1 149 ? -0.736 -5.981 -23.724 1.00 56.62 149 TRP A C 1
ATOM 1257 O O . TRP A 1 149 ? -1.827 -6.188 -24.252 1.00 56.62 149 TRP A O 1
ATOM 1267 N N . ASN A 1 150 ? -0.522 -4.933 -22.926 1.00 55.47 150 ASN A N 1
ATOM 1268 C CA . ASN A 1 150 ? -1.563 -3.982 -22.528 1.00 55.47 150 ASN A CA 1
ATOM 1269 C C . ASN A 1 150 ? -1.819 -2.859 -23.551 1.00 55.47 150 ASN A C 1
ATOM 1271 O O . ASN A 1 150 ? -2.678 -2.001 -23.322 1.00 55.47 150 ASN A O 1
ATOM 1275 N N . GLU A 1 151 ? -1.116 -2.840 -24.688 1.00 57.78 151 GLU A N 1
ATOM 1276 C CA . GLU A 1 151 ? -1.360 -1.886 -25.770 1.00 57.78 151 GLU A CA 1
ATOM 1277 C C . GLU A 1 151 ? -2.672 -2.260 -26.496 1.00 57.78 151 GLU A C 1
ATOM 1279 O O . GLU A 1 151 ? -2.667 -2.985 -27.490 1.00 57.78 151 GLU A O 1
ATOM 1284 N N . LYS A 1 152 ? -3.801 -1.790 -25.929 1.00 51.31 152 LYS A N 1
ATOM 1285 C CA . LYS A 1 152 ? -5.229 -1.999 -26.279 1.00 51.31 152 LYS A CA 1
ATOM 1286 C C . LYS A 1 152 ? -5.534 -2.148 -27.778 1.00 51.31 152 LYS A C 1
ATOM 1288 O O . LYS A 1 152 ? -6.164 -1.295 -28.398 1.00 51.31 152 LYS A O 1
ATOM 1293 N N . THR A 1 153 ? -5.157 -3.274 -28.359 1.00 49.50 153 THR A N 1
ATOM 1294 C CA . THR A 1 153 ? -5.562 -3.686 -29.697 1.00 49.50 153 THR A CA 1
ATOM 1295 C C . THR A 1 153 ? -6.122 -5.090 -29.567 1.00 49.50 153 THR A C 1
ATOM 1297 O O . THR A 1 153 ? -5.437 -6.015 -29.140 1.00 49.50 153 THR A O 1
ATOM 1300 N N . VAL A 1 154 ? -7.417 -5.202 -29.866 1.00 48.22 154 VAL A N 1
ATOM 1301 C CA . VAL A 1 154 ? -8.365 -6.252 -29.446 1.00 48.22 154 VAL A CA 1
ATOM 1302 C C . VAL A 1 154 ? -7.971 -7.687 -29.853 1.00 48.22 154 VAL A C 1
ATOM 1304 O O . VAL A 1 154 ? -8.596 -8.634 -29.397 1.00 48.22 154 VAL A O 1
ATOM 1307 N N . GLN A 1 155 ? -6.901 -7.893 -30.626 1.00 46.72 155 GLN A N 1
ATOM 1308 C CA . GLN A 1 155 ? -6.375 -9.221 -30.984 1.00 46.72 155 GLN A CA 1
ATOM 1309 C C . GLN A 1 155 ? -4.829 -9.307 -31.028 1.00 46.72 155 GLN A C 1
ATOM 1311 O O . GLN A 1 155 ? -4.297 -10.329 -31.450 1.00 46.72 155 GLN A O 1
ATOM 1316 N N . GLY A 1 156 ? -4.090 -8.268 -30.602 1.00 49.19 156 GLY A N 1
ATOM 1317 C CA . GLY A 1 156 ? -2.654 -8.112 -30.920 1.00 49.19 156 GLY A CA 1
ATOM 1318 C C . GLY A 1 156 ? -1.673 -7.986 -29.744 1.0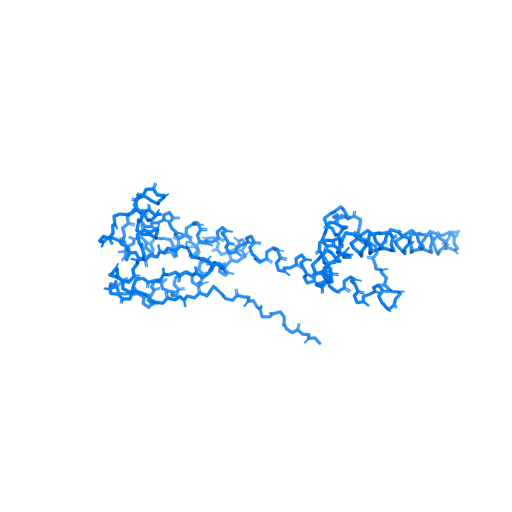0 49.19 156 GLY A C 1
ATOM 1319 O O . GLY A 1 156 ? -0.469 -7.894 -29.982 1.00 49.19 156 GLY A O 1
ATOM 1320 N N . GLY A 1 157 ? -2.146 -7.985 -28.492 1.00 52.41 157 GLY A N 1
ATOM 1321 C CA . GLY A 1 157 ? -1.296 -7.742 -27.312 1.00 52.41 157 GLY A CA 1
ATOM 1322 C C . GLY A 1 157 ? -0.123 -8.725 -27.181 1.00 52.41 157 GLY A C 1
ATOM 1323 O O . GLY A 1 157 ? 1.016 -8.321 -26.956 1.00 52.41 157 GLY A O 1
ATOM 1324 N N . THR A 1 158 ? -0.368 -10.015 -27.423 1.00 58.81 158 THR A N 1
ATOM 1325 C CA . THR A 1 158 ? 0.649 -11.080 -27.376 1.00 58.81 158 THR A CA 1
ATOM 1326 C C . THR A 1 158 ? 1.780 -10.875 -28.377 1.00 58.81 158 THR A C 1
ATOM 1328 O O . THR A 1 158 ? 2.952 -11.026 -28.034 1.00 58.81 158 THR A O 1
ATOM 1331 N N . GLN A 1 159 ? 1.433 -10.524 -29.620 1.00 65.75 159 GLN A N 1
ATOM 1332 C CA . GLN A 1 159 ? 2.405 -10.322 -30.695 1.00 65.75 159 GLN A CA 1
ATOM 1333 C C . GLN A 1 159 ? 3.258 -9.086 -30.433 1.00 65.75 159 GLN A C 1
ATOM 1335 O O . GLN A 1 159 ? 4.479 -9.170 -30.515 1.00 65.75 159 GLN A O 1
ATOM 1340 N N . LYS A 1 160 ? 2.648 -7.977 -30.005 1.00 65.81 160 LYS A N 1
ATOM 1341 C CA . LYS A 1 160 ? 3.390 -6.759 -29.657 1.00 65.81 160 LYS A CA 1
ATOM 1342 C C . LYS A 1 160 ? 4.302 -6.934 -28.448 1.00 65.81 160 LYS A C 1
ATOM 1344 O O . LYS A 1 160 ? 5.431 -6.449 -28.467 1.00 65.81 160 LYS A O 1
ATOM 1349 N N . GLY A 1 161 ? 3.850 -7.649 -27.416 1.00 64.75 161 GLY A N 1
ATOM 1350 C CA . GLY A 1 161 ? 4.700 -8.016 -26.280 1.00 64.75 161 GLY A CA 1
ATOM 1351 C C . GLY A 1 161 ? 5.931 -8.806 -26.730 1.00 64.75 161 GLY A C 1
ATOM 1352 O O . GLY A 1 161 ? 7.058 -8.461 -26.373 1.00 64.75 161 GLY A O 1
ATOM 1353 N N . ALA A 1 162 ? 5.734 -9.817 -27.582 1.00 72.69 162 ALA A N 1
ATOM 1354 C CA . ALA A 1 162 ? 6.822 -10.626 -28.129 1.00 72.69 162 ALA A CA 1
ATOM 1355 C C . ALA A 1 162 ? 7.776 -9.819 -29.031 1.00 72.69 162 ALA A C 1
ATOM 1357 O O . ALA A 1 162 ? 8.993 -9.957 -28.907 1.00 72.69 162 ALA A O 1
ATOM 1358 N N . GLU A 1 163 ? 7.250 -8.941 -29.889 1.00 69.81 163 GLU A N 1
ATOM 1359 C CA . GLU A 1 163 ? 8.040 -8.029 -30.728 1.00 69.81 163 GLU A CA 1
ATOM 1360 C C . GLU A 1 163 ? 8.913 -7.097 -29.882 1.00 69.81 163 GLU A C 1
ATOM 1362 O O . GLU A 1 163 ? 10.099 -6.915 -30.169 1.00 69.81 163 GLU A O 1
ATOM 1367 N N . TYR A 1 164 ? 8.357 -6.544 -28.802 1.00 69.06 164 TYR A N 1
ATOM 1368 C CA . TYR A 1 164 ? 9.092 -5.657 -27.905 1.00 69.06 164 TYR A CA 1
ATOM 1369 C C . TYR A 1 164 ? 10.198 -6.400 -27.147 1.00 69.06 164 TYR A C 1
ATOM 1371 O O . TYR A 1 164 ? 11.307 -5.874 -27.021 1.00 69.06 164 TYR A O 1
ATOM 1379 N N . CYS A 1 165 ? 9.957 -7.639 -26.710 1.00 76.50 165 CYS A N 1
ATOM 1380 C CA . CYS A 1 165 ? 10.993 -8.480 -26.107 1.00 76.50 165 CYS A CA 1
ATOM 1381 C C . CYS A 1 165 ? 12.090 -8.877 -27.100 1.00 76.50 165 CYS A C 1
ATOM 1383 O O . CYS A 1 165 ? 13.274 -8.838 -26.757 1.00 76.50 165 CYS A O 1
ATOM 1385 N N . PHE A 1 166 ? 11.719 -9.240 -28.330 1.00 76.00 166 PHE A N 1
ATOM 1386 C CA . PHE A 1 166 ? 12.678 -9.599 -29.373 1.00 76.00 166 PHE A CA 1
ATOM 1387 C C . PHE A 1 166 ? 13.592 -8.417 -29.709 1.00 76.00 166 PHE A C 1
ATOM 1389 O O . PHE A 1 166 ? 14.819 -8.547 -29.715 1.00 76.00 166 PHE A O 1
ATOM 1396 N N . LEU A 1 167 ? 13.005 -7.235 -29.901 1.00 69.62 167 LEU A N 1
ATOM 1397 C CA . LEU A 1 167 ? 13.746 -6.016 -30.200 1.00 69.62 167 LEU A CA 1
ATOM 1398 C C . LEU A 1 167 ? 14.632 -5.573 -29.020 1.00 69.62 167 LEU A C 1
ATOM 1400 O O . LEU A 1 167 ? 15.770 -5.149 -29.239 1.00 69.62 167 LEU A O 1
ATOM 1404 N N . TYR A 1 168 ? 14.155 -5.736 -27.776 1.00 69.56 168 TYR A N 1
ATOM 1405 C CA . TYR A 1 168 ? 14.955 -5.540 -26.559 1.00 69.56 168 TYR A CA 1
ATOM 1406 C C . TYR A 1 168 ? 16.220 -6.405 -26.579 1.00 69.56 168 TYR A C 1
ATOM 1408 O O . TYR A 1 168 ? 17.327 -5.908 -26.338 1.00 69.56 168 TYR A O 1
ATOM 1416 N N . GLY A 1 169 ? 16.053 -7.699 -26.870 1.00 72.38 169 GLY A N 1
ATOM 1417 C CA . GLY A 1 169 ? 17.149 -8.662 -26.943 1.00 72.38 169 GLY A CA 1
ATOM 1418 C C . GLY A 1 169 ? 18.151 -8.309 -28.040 1.00 72.38 169 GLY A C 1
ATOM 1419 O O . GLY A 1 169 ? 19.353 -8.249 -27.777 1.00 72.38 169 GLY A O 1
ATOM 1420 N N . TYR A 1 170 ? 17.655 -7.993 -29.238 1.00 72.94 170 TYR A N 1
ATOM 1421 C CA . TYR A 1 170 ? 18.477 -7.634 -30.394 1.00 72.94 170 TYR A CA 1
ATOM 1422 C C . TYR A 1 170 ? 19.341 -6.392 -30.141 1.00 72.94 170 TYR A C 1
ATOM 1424 O O . TYR A 1 170 ? 20.558 -6.420 -30.326 1.00 72.94 170 TYR A O 1
ATOM 1432 N N . LEU A 1 171 ? 18.742 -5.305 -29.651 1.00 67.50 171 LEU A N 1
ATOM 1433 C CA . LEU A 1 171 ? 19.480 -4.067 -29.407 1.00 67.50 171 LEU A CA 1
ATOM 1434 C C . LEU A 1 171 ? 20.416 -4.168 -28.191 1.00 67.50 171 LEU A C 1
ATOM 1436 O O . LEU A 1 171 ? 21.481 -3.549 -28.186 1.00 67.50 171 LEU A O 1
ATOM 1440 N N . SER A 1 172 ? 20.065 -4.978 -27.185 1.00 69.38 172 SER A N 1
ATOM 1441 C CA . SER A 1 172 ? 20.985 -5.301 -26.086 1.00 69.38 172 SER A CA 1
ATOM 1442 C C . SER A 1 172 ? 22.221 -6.044 -26.592 1.00 69.38 172 SER A C 1
ATOM 1444 O O . SER A 1 172 ? 23.330 -5.709 -26.184 1.00 69.38 172 SER A O 1
ATOM 1446 N N . ALA A 1 173 ? 22.045 -7.002 -27.508 1.00 73.56 173 ALA A N 1
ATOM 1447 C CA . ALA A 1 173 ? 23.154 -7.730 -28.119 1.00 73.56 173 ALA A CA 1
ATOM 1448 C C . ALA A 1 173 ? 24.055 -6.802 -28.949 1.00 73.56 173 ALA A C 1
ATOM 1450 O O . ALA A 1 173 ? 25.271 -6.837 -28.781 1.00 73.56 173 ALA A O 1
ATOM 1451 N N . LEU A 1 174 ? 23.478 -5.912 -29.764 1.00 72.38 174 LEU A N 1
ATOM 1452 C CA . LEU A 1 174 ? 24.245 -4.920 -30.531 1.00 72.38 174 LEU A CA 1
ATOM 1453 C C . LEU A 1 174 ? 25.048 -3.970 -29.632 1.00 72.38 174 LEU A C 1
ATOM 1455 O O . LEU A 1 174 ? 26.196 -3.645 -29.929 1.00 72.38 174 LEU A O 1
ATOM 1459 N N . ASN A 1 175 ? 24.469 -3.538 -28.512 1.00 68.81 175 ASN A N 1
ATOM 1460 C CA . ASN A 1 175 ? 25.169 -2.687 -27.556 1.00 68.81 175 ASN A CA 1
ATOM 1461 C C . ASN A 1 175 ? 26.281 -3.443 -26.811 1.00 68.81 175 ASN A C 1
ATOM 1463 O O . ASN A 1 175 ? 27.359 -2.897 -26.585 1.00 68.81 175 ASN A O 1
ATOM 1467 N N . ASP A 1 176 ? 26.045 -4.703 -26.439 1.00 72.00 176 ASP A N 1
ATOM 1468 C CA . ASP A 1 176 ? 27.067 -5.552 -25.824 1.00 72.00 176 ASP A CA 1
ATOM 1469 C C . ASP A 1 176 ? 28.226 -5.819 -26.815 1.00 72.00 176 ASP A C 1
ATOM 1471 O O . ASP A 1 176 ? 29.384 -5.771 -26.399 1.00 72.00 176 ASP A O 1
ATOM 1475 N N . MET A 1 177 ? 27.947 -5.995 -28.116 1.00 72.69 177 MET A N 1
ATOM 1476 C CA . MET A 1 177 ? 28.968 -6.104 -29.174 1.00 72.69 177 MET A CA 1
ATOM 1477 C C . MET A 1 177 ? 29.795 -4.823 -29.311 1.00 72.69 177 MET A C 1
ATOM 1479 O O . MET A 1 177 ? 31.020 -4.875 -29.218 1.00 72.69 177 MET A O 1
ATOM 1483 N N . LYS A 1 178 ? 29.139 -3.663 -29.428 1.00 69.25 178 LYS A N 1
ATOM 1484 C CA . LYS A 1 178 ? 29.824 -2.367 -29.541 1.00 69.25 178 LYS A CA 1
ATOM 1485 C C . LYS A 1 178 ? 30.732 -2.084 -28.338 1.00 69.25 178 LYS A C 1
ATOM 1487 O O . LYS A 1 178 ? 31.877 -1.672 -28.491 1.00 69.25 178 LYS A O 1
ATOM 1492 N N . ASN A 1 179 ? 30.256 -2.383 -27.129 1.00 68.12 179 ASN A N 1
ATOM 1493 C CA . ASN A 1 179 ? 31.050 -2.235 -25.908 1.00 68.12 179 ASN A CA 1
ATOM 1494 C C . ASN A 1 179 ? 32.238 -3.214 -25.835 1.00 68.12 179 ASN A C 1
ATOM 1496 O O . ASN A 1 179 ? 33.212 -2.934 -25.136 1.00 68.12 179 ASN A O 1
ATOM 1500 N N . GLN A 1 180 ? 32.166 -4.378 -26.491 1.00 68.69 180 GLN A N 1
ATOM 1501 C CA . GLN A 1 180 ? 33.293 -5.311 -26.591 1.00 68.69 180 GLN A CA 1
ATOM 1502 C C . GLN A 1 180 ? 34.328 -4.851 -27.621 1.00 68.69 180 GLN A C 1
ATOM 1504 O O . GLN A 1 180 ? 35.522 -4.972 -27.353 1.00 68.69 180 GLN A O 1
ATOM 1509 N N . GLU A 1 181 ? 33.895 -4.297 -28.752 1.00 68.44 181 GLU A N 1
ATOM 1510 C CA . GLU A 1 181 ? 34.775 -3.717 -29.776 1.00 68.44 181 GLU A CA 1
ATOM 1511 C C . GLU A 1 181 ? 35.553 -2.514 -29.223 1.00 68.44 181 GLU A C 1
ATOM 1513 O O . GLU A 1 181 ? 36.782 -2.525 -29.240 1.00 68.44 181 GLU A O 1
ATOM 1518 N N . GLU A 1 182 ? 34.873 -1.566 -28.570 1.00 65.62 182 GLU A N 1
ATOM 1519 C CA . GLU A 1 182 ? 35.517 -0.406 -27.928 1.00 65.62 182 GLU A CA 1
ATOM 1520 C C . GLU A 1 182 ? 36.503 -0.793 -26.806 1.00 65.62 182 GLU A C 1
ATOM 1522 O O . GLU A 1 182 ? 37.392 -0.016 -26.453 1.00 65.62 182 GLU A O 1
ATOM 1527 N N . ARG A 1 183 ? 36.350 -1.980 -26.201 1.00 62.59 183 ARG A N 1
ATOM 1528 C CA . ARG A 1 183 ? 37.299 -2.521 -25.209 1.00 62.59 183 ARG A CA 1
ATOM 1529 C C . ARG A 1 183 ? 38.496 -3.209 -25.855 1.00 62.59 183 ARG A C 1
ATOM 1531 O O . ARG A 1 183 ? 39.564 -3.204 -25.253 1.00 62.59 183 ARG A O 1
ATOM 1538 N N . ARG A 1 184 ? 38.322 -3.805 -27.037 1.00 63.22 184 ARG A N 1
ATOM 1539 C CA . ARG A 1 184 ? 39.403 -4.433 -27.810 1.00 63.22 184 ARG A CA 1
ATOM 1540 C C . ARG A 1 184 ? 40.309 -3.398 -28.469 1.00 63.22 184 ARG A C 1
ATOM 1542 O O . ARG A 1 184 ? 41.500 -3.635 -28.535 1.00 63.22 184 ARG A O 1
ATOM 1549 N N . GLU A 1 185 ? 39.769 -2.256 -28.889 1.00 62.44 185 GLU A N 1
ATOM 1550 C CA . GLU A 1 185 ? 40.552 -1.143 -29.459 1.00 62.44 185 GLU A CA 1
ATOM 1551 C C . GLU A 1 185 ? 41.358 -0.347 -28.415 1.00 62.44 185 GLU A C 1
ATOM 1553 O O . GLU A 1 185 ? 42.209 0.464 -28.771 1.00 62.44 185 GLU A O 1
ATOM 1558 N N . LYS A 1 186 ? 41.085 -0.552 -27.120 1.00 56.66 186 LYS A N 1
ATOM 1559 C CA . LYS A 1 186 ? 41.777 0.106 -25.996 1.00 56.66 186 LYS A CA 1
ATOM 1560 C C . LYS A 1 186 ? 42.850 -0.769 -25.326 1.00 56.66 186 LYS A C 1
ATOM 1562 O O . LYS A 1 186 ? 43.420 -0.330 -24.327 1.00 56.66 186 LYS A O 1
ATOM 1567 N N . LEU A 1 187 ? 43.081 -1.982 -25.833 1.00 49.59 187 LEU A N 1
ATOM 1568 C CA . LEU A 1 187 ? 44.136 -2.922 -25.425 1.00 49.59 187 LEU A CA 1
ATOM 1569 C C . LEU A 1 187 ? 45.238 -2.947 -26.485 1.00 49.59 187 LEU A C 1
ATOM 1571 O O . LEU A 1 187 ? 46.414 -3.038 -26.075 1.00 49.59 187 LEU A O 1
#

Foldseek 3Di:
DPDPPLPFAAEDEDALVPDDPVRCCCCCVVLVAHSVQDAWDQDPVRHIYGHPPQPPNVVLSVLLRVLLPPPDPVCVVVNVVSLVVNCVSGPPSCSVVSVVSSVVSVVVVVVVVLLVVLVVQVVCLVVLHDDDDPPCLVSSLVSLLVVLLPPPDPPPSNVRSVVSSVSVVVSNVVVVVVVVVVVVVVD

Radius of gyration: 22.7 Å; chains: 1; bounding box: 67×28×52 Å

Secondary structure (DSSP, 8-state):
-------PPPEEEE-GGG--HHHHHIIIIIS---GGG--EEE-GGGPEEEETTSTTHHHHHHHHHHHHH---GGGHHHHHHHHHHHHHHS-TTTHHHHHHHHHHHHHHHHHHHHHHHHHHHHHHHHTT------TTHHHHHHHHHHHHHTS--TTTHHHHHHHHHHHHHHHHHHHHHHHHHHHHTT-

pLDDT: mean 74.72, std 14.1, range [30.06, 93.12]